Protein AF-A0AAU4ICM7-F1 (afdb_monomer)

Nearest PDB structures (foldseek):
  7z6s-assembly1_E  TM=3.117E-01  e=1.768E+00  Homo sapiens
  1s5j-assembly1_A  TM=5.836E-01  e=8.120E+00  Saccharolobus solfataricus
  1kny-assembly1_B  TM=2.369E-01  e=2.758E+00  Staphylococcus aureus
  6p06-assembly1_A  TM=2.229E-01  e=1.884E+00  Bacillus sp. (in: firmicutes)
  6un8-assembly1_A  TM=2.142E-01  e=2.139E+00  Staphylococcus aureus

Structure (mmCIF, N/CA/C/O backbone):
data_AF-A0AAU4ICM7-F1
#
_entry.id   AF-A0AAU4ICM7-F1
#
loop_
_atom_site.group_PDB
_atom_site.id
_atom_site.type_symbol
_atom_site.label_atom_id
_atom_site.label_alt_id
_atom_site.label_comp_id
_atom_site.label_asym_id
_atom_site.label_entity_id
_atom_site.label_seq_id
_atom_site.pdbx_PDB_ins_code
_atom_site.Cartn_x
_atom_site.Cartn_y
_atom_site.Cartn_z
_atom_site.occupancy
_atom_site.B_iso_or_equiv
_atom_site.auth_seq_id
_atom_site.auth_comp_id
_atom_site.auth_asym_id
_atom_site.auth_atom_id
_atom_site.pdbx_PDB_model_num
ATOM 1 N N . MET A 1 1 ? 27.780 -4.068 -28.552 1.00 41.06 1 MET A N 1
ATOM 2 C CA . MET A 1 1 ? 26.541 -3.633 -27.868 1.00 41.06 1 MET A CA 1
ATOM 3 C C . MET A 1 1 ? 26.608 -4.158 -26.444 1.00 41.06 1 MET A C 1
ATOM 5 O O . MET A 1 1 ? 26.763 -5.361 -26.289 1.00 41.06 1 MET A O 1
ATOM 9 N N . LYS A 1 2 ? 26.621 -3.289 -25.423 1.00 40.94 2 LYS A N 1
ATOM 10 C CA . LYS A 1 2 ? 26.594 -3.737 -24.020 1.00 40.94 2 LYS A CA 1
ATOM 11 C C . LYS A 1 2 ? 25.193 -4.279 -23.721 1.00 40.94 2 LYS A C 1
ATOM 13 O O . LYS A 1 2 ? 24.213 -3.622 -24.058 1.00 40.94 2 LYS A O 1
ATOM 18 N N . GLN A 1 3 ? 25.119 -5.487 -23.170 1.00 42.03 3 GLN A N 1
ATOM 19 C CA . GLN A 1 3 ? 23.876 -6.099 -22.700 1.00 42.03 3 GLN A CA 1
ATOM 20 C C . GLN A 1 3 ? 23.264 -5.188 -21.629 1.00 42.03 3 GLN A C 1
ATOM 22 O O . GLN A 1 3 ? 23.947 -4.851 -20.662 1.00 42.03 3 GLN A O 1
ATOM 27 N N . ALA A 1 4 ? 22.020 -4.751 -21.828 1.00 52.72 4 ALA A N 1
ATOM 28 C CA . ALA A 1 4 ? 21.268 -4.062 -20.788 1.00 52.72 4 ALA A CA 1
ATOM 29 C C . ALA A 1 4 ? 21.051 -5.040 -19.626 1.00 52.72 4 ALA A C 1
ATOM 31 O O . ALA A 1 4 ? 20.713 -6.206 -19.850 1.00 52.72 4 ALA A O 1
ATOM 32 N N . ALA A 1 5 ? 21.306 -4.593 -18.399 1.00 56.50 5 ALA A N 1
ATOM 33 C CA . ALA A 1 5 ? 21.059 -5.411 -17.223 1.00 56.50 5 ALA A CA 1
ATOM 34 C C . ALA A 1 5 ? 19.549 -5.422 -16.955 1.00 56.50 5 ALA A C 1
ATOM 36 O O . ALA A 1 5 ? 18.954 -4.374 -16.679 1.00 56.50 5 ALA A O 1
ATOM 37 N N . VAL A 1 6 ? 18.932 -6.602 -17.059 1.00 57.06 6 VAL A N 1
ATOM 38 C CA . VAL A 1 6 ? 17.554 -6.806 -16.600 1.00 57.06 6 VAL A CA 1
ATOM 39 C C . VAL A 1 6 ? 17.542 -6.551 -15.105 1.00 57.06 6 VAL A C 1
ATOM 41 O O . VAL A 1 6 ? 18.282 -7.191 -14.360 1.00 57.06 6 VAL A O 1
ATOM 44 N N . THR A 1 7 ? 16.749 -5.573 -14.696 1.00 57.66 7 THR A N 1
ATOM 45 C CA . THR A 1 7 ? 16.753 -5.063 -13.324 1.00 57.66 7 THR A CA 1
ATOM 46 C C . THR A 1 7 ? 15.521 -5.511 -12.556 1.00 57.66 7 THR A C 1
ATOM 48 O O . THR A 1 7 ? 15.630 -5.742 -11.361 1.00 57.66 7 THR A O 1
ATOM 51 N N . ALA A 1 8 ? 14.390 -5.707 -13.241 1.00 61.00 8 ALA A N 1
ATOM 52 C CA . ALA A 1 8 ? 13.182 -6.286 -12.662 1.00 61.00 8 ALA A CA 1
ATOM 53 C C . ALA A 1 8 ? 12.309 -6.950 -13.743 1.00 61.00 8 ALA A C 1
ATOM 55 O O . ALA A 1 8 ? 12.218 -6.451 -14.868 1.00 61.00 8 ALA A O 1
ATOM 56 N N . GLU A 1 9 ? 11.637 -8.051 -13.396 1.00 63.28 9 GLU A N 1
ATOM 57 C CA . GLU A 1 9 ? 10.470 -8.560 -14.130 1.00 63.28 9 GLU A CA 1
ATOM 58 C C . GLU A 1 9 ? 9.239 -8.445 -13.221 1.00 63.28 9 GLU A C 1
ATOM 60 O O . GLU A 1 9 ? 9.300 -8.839 -12.058 1.00 63.28 9 GLU A O 1
ATOM 65 N N . CYS A 1 10 ? 8.123 -7.929 -13.734 1.00 63.00 10 CYS A N 1
ATOM 66 C CA . CYS A 1 10 ? 6.850 -7.905 -13.012 1.00 63.00 10 CYS A CA 1
ATOM 67 C C . CYS A 1 10 ? 5.710 -8.433 -13.886 1.00 63.00 10 CYS A C 1
ATOM 69 O O . CYS A 1 10 ? 5.768 -8.390 -15.117 1.00 63.00 10 CYS A O 1
ATOM 71 N N . GLU A 1 11 ? 4.672 -8.968 -13.251 1.00 60.50 11 GLU A N 1
ATOM 72 C CA . GLU A 1 11 ? 3.445 -9.376 -13.932 1.00 60.50 11 GLU A CA 1
ATOM 73 C C . GLU A 1 11 ? 2.448 -8.216 -13.897 1.00 60.50 11 GLU A C 1
ATOM 75 O O . GLU A 1 11 ? 2.147 -7.674 -12.837 1.00 60.50 11 GLU A O 1
ATOM 80 N N . LEU A 1 12 ? 1.973 -7.804 -15.072 1.00 64.69 12 LEU A N 1
ATOM 81 C CA . LEU A 1 12 ? 1.024 -6.712 -15.241 1.00 64.69 12 LEU A CA 1
ATOM 82 C C . LEU A 1 12 ? -0.348 -7.242 -15.631 1.00 64.69 12 LEU A C 1
ATOM 84 O O . LEU A 1 12 ? -0.475 -8.198 -16.398 1.00 64.69 12 LEU A O 1
ATOM 88 N N . SER A 1 13 ? -1.377 -6.525 -15.199 1.00 55.81 13 SER A N 1
ATOM 89 C CA . SER A 1 13 ? -2.741 -6.691 -15.697 1.00 55.81 13 SER A CA 1
ATOM 90 C C . SER A 1 13 ? -3.077 -5.554 -16.661 1.00 55.81 13 SER A C 1
ATOM 92 O O . SER A 1 13 ? -2.885 -4.385 -16.330 1.00 55.81 13 SER A O 1
ATOM 94 N N . ARG A 1 14 ? -3.579 -5.867 -17.864 1.00 56.66 14 ARG A N 1
ATOM 95 C CA . ARG A 1 14 ? -4.159 -4.860 -18.774 1.00 56.66 14 ARG A CA 1
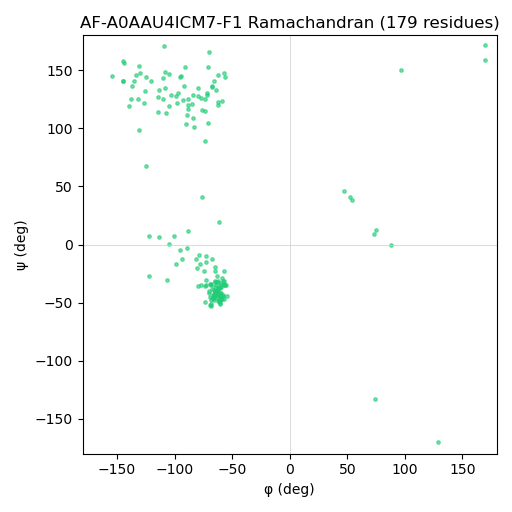ATOM 96 C C . ARG A 1 14 ? -5.577 -4.530 -18.323 1.00 56.66 14 ARG A C 1
ATOM 98 O O . ARG A 1 14 ? -6.409 -5.427 -18.187 1.00 56.66 14 ARG A O 1
ATOM 105 N N . SER A 1 15 ? -5.880 -3.249 -18.146 1.00 46.22 15 SER A N 1
ATOM 106 C CA . SER A 1 15 ? -7.267 -2.823 -17.952 1.00 46.22 15 SER A CA 1
ATOM 107 C C . SER A 1 15 ? -8.078 -3.050 -19.239 1.00 46.22 15 SER A C 1
ATOM 109 O O . SER A 1 15 ? -7.603 -2.802 -20.347 1.00 46.22 15 SER A O 1
ATOM 111 N N . GLY A 1 16 ? -9.298 -3.582 -19.098 1.00 46.06 16 GLY A N 1
ATOM 112 C CA . GLY A 1 16 ? -10.216 -3.850 -20.216 1.00 46.06 16 GLY A CA 1
ATOM 113 C C . GLY A 1 16 ? -10.082 -5.218 -20.901 1.00 46.06 16 GLY A C 1
ATOM 114 O O . GLY A 1 16 ? -10.865 -5.511 -21.801 1.00 46.06 16 GLY A O 1
ATOM 115 N N . THR A 1 17 ? -9.156 -6.079 -20.472 1.00 42.97 17 THR A N 1
ATOM 116 C CA . THR A 1 17 ? -9.084 -7.491 -20.898 1.00 42.97 17 THR A CA 1
ATOM 117 C C . THR A 1 17 ? -9.581 -8.431 -19.796 1.00 42.97 17 THR A C 1
ATOM 119 O O . THR A 1 17 ? -9.385 -8.126 -18.618 1.00 42.97 17 THR A O 1
ATOM 122 N N . PRO A 1 18 ? -10.226 -9.567 -20.135 1.00 42.88 18 PRO A N 1
ATOM 123 C CA . PRO A 1 18 ? -10.599 -10.574 -19.143 1.00 42.88 18 PRO A CA 1
ATOM 124 C C . PRO A 1 18 ? -9.358 -11.031 -18.364 1.00 42.88 18 PRO A C 1
ATOM 126 O O . PRO A 1 18 ? -8.271 -11.111 -18.929 1.00 42.88 18 PRO A O 1
ATOM 129 N N . ALA A 1 19 ? -9.540 -11.313 -17.074 1.00 51.84 19 ALA A N 1
ATOM 130 C CA . ALA A 1 19 ? -8.514 -11.437 -16.030 1.00 51.84 19 ALA A CA 1
ATOM 131 C C . ALA A 1 19 ? -7.438 -12.543 -16.196 1.00 51.84 19 ALA A C 1
ATOM 133 O O . ALA A 1 19 ? -6.815 -12.919 -15.211 1.00 51.84 19 ALA A O 1
ATOM 134 N N . ASN A 1 20 ? -7.195 -13.085 -17.392 1.00 46.94 20 ASN A N 1
ATOM 135 C CA . ASN A 1 20 ? -6.545 -14.390 -17.544 1.00 46.94 20 ASN A CA 1
ATOM 136 C C . ASN A 1 20 ? -5.251 -14.439 -18.368 1.00 46.94 20 ASN A C 1
ATOM 138 O O . ASN A 1 20 ? -4.735 -15.536 -18.559 1.00 46.94 20 ASN A O 1
ATOM 142 N N . GLU A 1 21 ? -4.667 -13.318 -18.797 1.00 52.88 21 GLU A N 1
ATOM 143 C CA . GLU A 1 21 ? -3.292 -13.342 -19.323 1.00 52.88 21 GLU A CA 1
ATOM 144 C C . GLU A 1 21 ? -2.432 -12.245 -18.678 1.00 52.88 21 GLU A C 1
ATOM 146 O O . GLU A 1 21 ? -2.506 -11.084 -19.093 1.00 52.88 21 GLU A O 1
ATOM 151 N N . PRO A 1 22 ? -1.626 -12.579 -17.647 1.00 57.00 22 PRO A N 1
ATOM 152 C CA . PRO A 1 22 ? -0.668 -11.639 -17.083 1.00 57.00 22 PRO A CA 1
ATOM 153 C C . PRO A 1 22 ? 0.357 -11.260 -18.155 1.00 57.00 22 PRO A C 1
ATOM 155 O O . PRO A 1 22 ? 1.053 -12.110 -18.717 1.00 57.00 22 PRO A O 1
ATOM 158 N N . VAL A 1 23 ? 0.468 -9.966 -18.444 1.00 64.94 23 VAL A N 1
ATOM 159 C CA . VAL A 1 23 ? 1.469 -9.447 -19.375 1.00 64.94 23 VAL A CA 1
ATOM 160 C C . VAL A 1 23 ? 2.731 -9.167 -18.583 1.00 64.94 23 VAL A C 1
ATOM 162 O O . VAL A 1 23 ? 2.749 -8.310 -17.708 1.00 64.94 23 VAL A O 1
ATOM 165 N N . ARG A 1 24 ? 3.822 -9.868 -18.879 1.00 70.50 24 ARG A N 1
ATOM 166 C CA . ARG A 1 24 ? 5.087 -9.617 -18.179 1.00 70.50 24 ARG A CA 1
ATOM 167 C C . ARG A 1 24 ? 5.715 -8.317 -18.651 1.00 70.50 24 ARG A C 1
ATOM 169 O O . ARG A 1 24 ? 5.986 -8.173 -19.845 1.00 70.50 24 ARG A O 1
ATOM 176 N N . ALA A 1 25 ? 6.010 -7.412 -17.725 1.00 72.44 25 ALA A N 1
ATOM 177 C CA . ALA A 1 25 ? 6.919 -6.310 -17.977 1.00 72.44 25 ALA A CA 1
ATOM 178 C C . ALA A 1 25 ? 8.343 -6.636 -17.541 1.00 72.44 25 ALA A C 1
ATOM 180 O O . ALA A 1 25 ? 8.577 -7.345 -16.566 1.00 72.44 25 ALA A O 1
ATOM 181 N N . VAL A 1 26 ? 9.299 -6.114 -18.301 1.00 76.38 26 VAL A N 1
ATOM 182 C CA . VAL A 1 26 ? 10.731 -6.231 -18.036 1.00 76.38 26 VAL A CA 1
ATOM 183 C C . VAL A 1 26 ? 11.316 -4.831 -18.028 1.00 76.38 26 VAL A C 1
ATOM 185 O O . VAL A 1 26 ? 11.222 -4.122 -19.031 1.00 76.38 26 VAL A O 1
ATOM 188 N N . PHE A 1 27 ? 11.934 -4.451 -16.918 1.00 75.56 27 PHE A N 1
ATOM 189 C CA . PHE A 1 27 ? 12.627 -3.179 -16.771 1.00 75.56 27 PHE A CA 1
ATOM 190 C C . PHE A 1 27 ? 14.120 -3.393 -16.976 1.00 75.56 27 PHE A C 1
ATOM 192 O O . PHE A 1 27 ? 14.739 -4.274 -16.374 1.00 75.56 27 PHE A O 1
ATOM 199 N N . GLU A 1 28 ? 14.685 -2.597 -17.873 1.00 79.00 28 GLU A N 1
ATOM 200 C CA . GLU A 1 28 ? 16.075 -2.674 -18.285 1.00 79.00 28 GLU A CA 1
ATOM 201 C C . GLU A 1 28 ? 16.734 -1.313 -18.117 1.00 79.00 28 GLU A C 1
ATOM 203 O O . GLU A 1 28 ? 16.225 -0.292 -18.585 1.00 79.00 28 GLU A O 1
ATOM 208 N N . GLN A 1 29 ? 17.906 -1.309 -17.493 1.00 79.19 29 GLN A N 1
ATOM 209 C CA . GLN A 1 29 ? 18.724 -0.110 -17.400 1.00 79.19 29 GLN A CA 1
ATOM 210 C C . GLN A 1 29 ? 19.565 0.058 -18.662 1.00 79.19 29 GLN A C 1
ATOM 212 O O . GLN A 1 29 ? 20.307 -0.841 -19.072 1.00 79.19 29 GLN A O 1
ATOM 217 N N . GLY A 1 30 ? 19.493 1.242 -19.258 1.00 78.06 30 GLY A N 1
ATOM 218 C CA . GLY A 1 30 ? 20.341 1.640 -20.372 1.00 78.06 30 GLY A CA 1
ATOM 219 C C . GLY A 1 30 ? 19.865 2.937 -21.006 1.00 78.06 30 GLY A C 1
ATOM 220 O O . GLY A 1 30 ? 18.714 3.325 -20.865 1.00 78.06 30 GLY A O 1
ATOM 221 N N . THR A 1 31 ? 20.753 3.624 -21.717 1.00 81.06 31 THR A N 1
ATOM 222 C CA . THR A 1 31 ? 20.435 4.924 -22.316 1.00 81.06 31 THR A CA 1
ATOM 223 C C . THR A 1 31 ? 19.518 4.740 -23.532 1.00 81.06 31 THR A C 1
ATOM 225 O O . THR A 1 31 ? 19.955 4.152 -24.530 1.00 81.06 31 THR A O 1
ATOM 228 N N . PRO A 1 32 ? 18.261 5.225 -23.497 1.00 80.00 32 PRO A N 1
ATOM 229 C CA . PRO A 1 32 ? 17.380 5.175 -24.652 1.00 80.00 32 PRO A CA 1
ATOM 230 C C . PRO A 1 32 ? 17.960 5.990 -25.807 1.00 80.00 32 PRO A C 1
ATOM 232 O O . PRO A 1 32 ? 18.579 7.035 -25.614 1.00 80.00 32 PRO A O 1
ATOM 235 N N . SER A 1 33 ? 17.729 5.545 -27.040 1.00 73.75 33 SER A N 1
ATOM 236 C CA . SER A 1 33 ? 18.065 6.348 -28.213 1.00 73.75 33 SER A CA 1
ATOM 237 C C . SER A 1 33 ? 17.104 7.541 -28.312 1.00 73.75 33 SER A C 1
ATOM 239 O O . SER A 1 33 ? 15.948 7.358 -28.697 1.00 73.75 33 SER A O 1
ATOM 241 N N . GLY A 1 34 ?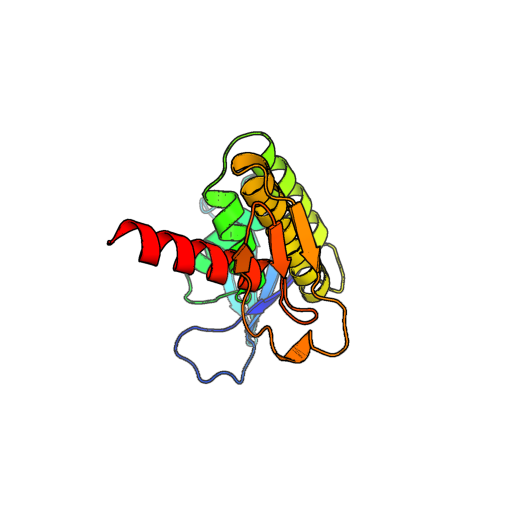 17.564 8.747 -27.970 1.00 70.56 34 GLY A N 1
ATOM 242 C CA . GLY A 1 34 ? 16.795 9.991 -28.094 1.00 70.56 34 GLY A CA 1
ATOM 243 C C . GLY A 1 34 ? 16.765 10.830 -26.812 1.00 70.56 34 GLY A C 1
ATOM 244 O O . GLY A 1 34 ? 17.500 10.574 -25.866 1.00 70.56 34 GLY A O 1
ATOM 245 N N . ALA A 1 35 ? 15.914 11.861 -26.789 1.00 73.62 35 ALA A N 1
ATOM 246 C CA . ALA A 1 35 ? 15.802 12.779 -25.649 1.00 73.62 35 ALA A CA 1
ATOM 247 C C . ALA A 1 35 ? 14.944 12.228 -24.491 1.00 73.62 35 ALA A C 1
ATOM 249 O O . ALA A 1 35 ? 15.068 12.698 -23.354 1.00 73.62 35 ALA A O 1
ATOM 250 N N . ALA A 1 36 ? 14.081 11.246 -24.773 1.00 77.75 36 ALA A N 1
ATOM 251 C CA . ALA A 1 36 ? 13.173 10.663 -23.792 1.00 77.75 36 ALA A CA 1
ATOM 252 C C . ALA A 1 36 ? 13.947 9.877 -22.716 1.00 77.75 36 ALA A C 1
ATOM 254 O O . ALA A 1 36 ? 14.860 9.124 -23.057 1.00 77.75 36 ALA A O 1
ATOM 255 N N . PRO A 1 37 ? 13.595 10.033 -21.430 1.00 79.06 37 PRO A N 1
ATOM 256 C CA . PRO A 1 37 ? 14.323 9.394 -20.337 1.00 79.06 37 PRO A CA 1
ATOM 257 C C . PRO A 1 37 ? 13.993 7.894 -20.164 1.00 79.06 37 PRO A C 1
ATOM 259 O O . PRO A 1 37 ? 14.777 7.162 -19.562 1.00 79.06 37 PRO A O 1
ATOM 262 N N . ALA A 1 38 ? 12.888 7.419 -20.752 1.00 83.06 38 ALA A N 1
ATOM 263 C CA . ALA A 1 38 ? 12.527 6.006 -20.874 1.00 83.06 38 ALA A CA 1
ATOM 264 C C . ALA A 1 38 ? 11.815 5.728 -22.210 1.00 83.06 38 ALA A C 1
ATOM 266 O O . ALA A 1 38 ? 11.259 6.640 -22.830 1.00 83.06 38 ALA A O 1
ATOM 267 N N . VAL A 1 39 ? 11.828 4.470 -22.661 1.00 82.44 39 VAL A N 1
ATOM 268 C CA . VAL A 1 39 ? 11.074 3.986 -23.831 1.00 82.44 39 VAL A CA 1
ATOM 269 C C . VAL A 1 39 ? 10.418 2.634 -23.543 1.00 82.44 39 VAL A C 1
ATOM 271 O O . VAL A 1 39 ? 11.057 1.727 -23.013 1.00 82.44 39 VAL A O 1
ATOM 274 N N . CYS A 1 40 ? 9.155 2.483 -23.947 1.00 81.25 40 CYS A N 1
ATOM 275 C CA . CYS A 1 40 ? 8.372 1.253 -23.786 1.00 81.25 40 CYS A CA 1
ATOM 276 C C . CYS A 1 40 ? 8.176 0.562 -25.142 1.00 81.25 40 CYS A C 1
ATOM 278 O O . CYS A 1 40 ? 7.849 1.227 -26.129 1.00 81.25 40 CYS A O 1
ATOM 280 N N . ARG A 1 41 ? 8.362 -0.762 -25.212 1.00 77.81 41 ARG A N 1
ATOM 281 C CA . ARG A 1 41 ? 8.116 -1.566 -26.424 1.00 77.81 41 ARG A CA 1
ATOM 282 C C . ARG A 1 41 ? 7.578 -2.947 -26.077 1.00 77.81 41 ARG A C 1
ATOM 284 O O . ARG A 1 41 ? 8.076 -3.587 -25.160 1.00 77.81 41 ARG A O 1
ATOM 291 N N . GLU A 1 42 ? 6.628 -3.444 -26.857 1.00 73.94 42 GLU A N 1
ATOM 292 C CA . GLU A 1 42 ? 6.155 -4.824 -26.737 1.00 73.94 42 GLU A CA 1
ATOM 293 C C . GLU A 1 42 ? 7.011 -5.758 -27.605 1.00 73.94 42 GLU A C 1
ATOM 295 O O . GLU A 1 42 ? 7.200 -5.523 -28.798 1.00 73.94 42 GLU A O 1
ATOM 300 N N . VAL A 1 43 ? 7.577 -6.804 -27.001 1.00 74.88 43 VAL A N 1
ATOM 301 C CA . VAL A 1 43 ? 8.462 -7.770 -27.661 1.00 74.88 43 VAL A CA 1
ATOM 302 C C . VAL A 1 43 ? 8.132 -9.170 -27.155 1.00 74.88 43 VAL A C 1
ATOM 304 O O . VAL A 1 43 ? 8.292 -9.451 -25.969 1.00 74.88 43 VAL A O 1
ATOM 307 N N . LYS A 1 44 ? 7.719 -10.071 -28.058 1.00 72.50 44 LYS A N 1
ATOM 308 C CA . LYS A 1 44 ? 7.376 -11.475 -27.739 1.00 72.50 44 LYS A CA 1
ATOM 309 C C . LYS A 1 44 ? 6.348 -11.608 -26.595 1.00 72.50 44 LYS A C 1
ATOM 311 O O . LYS A 1 44 ? 6.523 -12.441 -25.713 1.00 72.50 44 LYS A O 1
ATOM 316 N N . GLY A 1 45 ? 5.322 -10.753 -26.578 1.00 67.25 45 GLY A N 1
ATOM 317 C CA . GLY A 1 45 ? 4.286 -10.757 -25.533 1.00 67.25 45 GLY A CA 1
ATOM 318 C C . GLY A 1 45 ? 4.737 -10.219 -24.168 1.00 67.25 45 GLY A C 1
ATOM 319 O O . GLY A 1 45 ? 3.999 -10.338 -23.196 1.00 67.25 45 GLY A O 1
ATOM 320 N N . LYS A 1 46 ? 5.937 -9.626 -24.075 1.00 71.25 46 LYS A N 1
ATOM 321 C CA . LYS A 1 46 ? 6.404 -8.889 -22.894 1.00 71.25 46 LYS A CA 1
ATOM 322 C C . LYS A 1 46 ? 6.477 -7.394 -23.185 1.00 71.25 46 LYS A C 1
ATOM 324 O O . LYS A 1 46 ? 6.907 -6.998 -24.269 1.00 71.25 46 LYS A O 1
ATOM 329 N N . VAL A 1 47 ? 6.153 -6.561 -22.204 1.00 78.19 47 VAL A N 1
ATOM 330 C CA . VAL A 1 47 ? 6.374 -5.111 -22.272 1.00 78.19 47 VAL A CA 1
ATOM 331 C C . VAL A 1 47 ? 7.760 -4.799 -21.726 1.00 78.19 47 VAL A C 1
ATOM 333 O O . VAL A 1 47 ? 8.024 -4.959 -20.545 1.00 78.19 47 VAL A O 1
ATOM 336 N N . ARG A 1 48 ? 8.684 -4.364 -22.574 1.00 79.69 48 ARG A N 1
ATOM 337 C CA . ARG A 1 48 ? 10.027 -3.967 -22.142 1.00 79.69 48 ARG A CA 1
ATOM 338 C C . ARG A 1 48 ? 10.088 -2.461 -21.958 1.00 79.69 48 ARG A C 1
ATOM 340 O O . ARG A 1 48 ? 9.705 -1.717 -22.863 1.00 79.69 48 ARG A O 1
ATOM 347 N N . VAL A 1 49 ? 10.608 -2.027 -20.819 1.00 83.88 49 VAL A N 1
ATOM 348 C CA . VAL A 1 49 ? 10.878 -0.626 -20.507 1.00 83.88 49 VAL A CA 1
ATOM 349 C C . VAL A 1 49 ? 12.381 -0.455 -20.368 1.00 83.88 49 VAL A C 1
ATOM 351 O O . VAL A 1 49 ? 12.986 -1.003 -19.454 1.00 83.88 49 VAL A O 1
ATOM 354 N N . LEU A 1 50 ? 12.980 0.300 -21.286 1.00 82.12 50 LEU A N 1
ATOM 355 C CA . LEU A 1 50 ? 14.378 0.709 -21.199 1.00 82.12 50 LEU A CA 1
ATOM 356 C C . LEU A 1 50 ? 14.424 2.122 -20.620 1.00 82.12 50 LEU A C 1
ATOM 358 O O . LEU A 1 50 ? 13.840 3.030 -21.217 1.00 82.12 50 LEU A O 1
ATOM 362 N N . TYR A 1 51 ? 15.107 2.312 -19.495 1.00 83.81 51 TYR A N 1
ATOM 363 C CA . TYR A 1 51 ? 15.211 3.612 -18.833 1.00 83.81 51 TYR A CA 1
ATOM 364 C C . TYR A 1 51 ? 16.656 3.976 -18.495 1.00 83.81 51 TYR A C 1
ATOM 366 O O . TYR A 1 51 ? 17.487 3.109 -18.215 1.00 83.81 51 TYR A O 1
ATOM 374 N N . ASP A 1 52 ? 16.948 5.277 -18.529 1.00 82.94 52 ASP A N 1
ATOM 375 C CA . ASP A 1 52 ? 18.249 5.818 -18.150 1.00 82.94 52 ASP A CA 1
ATOM 376 C C . ASP A 1 52 ? 18.316 6.021 -16.623 1.00 82.94 52 ASP A C 1
ATOM 378 O O . ASP A 1 52 ? 17.687 6.956 -16.117 1.00 82.94 52 ASP A O 1
ATOM 382 N N . PRO A 1 53 ? 19.096 5.209 -15.879 1.00 72.75 53 PRO A N 1
ATOM 383 C CA . PRO A 1 53 ? 19.165 5.298 -14.421 1.00 72.75 53 PRO A CA 1
ATOM 384 C C . PRO A 1 53 ? 19.823 6.593 -13.916 1.00 72.75 53 PRO A C 1
ATOM 386 O O . PRO A 1 53 ? 19.746 6.895 -12.730 1.00 72.75 53 PRO A O 1
ATOM 389 N N . SER A 1 54 ? 20.476 7.374 -14.789 1.00 77.88 54 SER A N 1
ATOM 390 C CA . SER A 1 54 ? 21.008 8.697 -14.432 1.00 77.88 54 SER A CA 1
ATOM 391 C C . SER A 1 54 ? 19.949 9.804 -14.458 1.00 77.88 54 SER A C 1
ATOM 393 O O . SER A 1 54 ? 20.197 10.907 -13.971 1.00 77.88 54 SER A O 1
ATOM 395 N N . ARG A 1 55 ? 18.775 9.519 -15.037 1.00 78.88 55 ARG A N 1
ATOM 396 C CA . ARG A 1 55 ? 17.688 10.485 -15.255 1.00 78.88 55 ARG A CA 1
ATOM 397 C C . ARG A 1 55 ? 16.371 10.068 -14.612 1.00 78.88 55 ARG A C 1
ATOM 3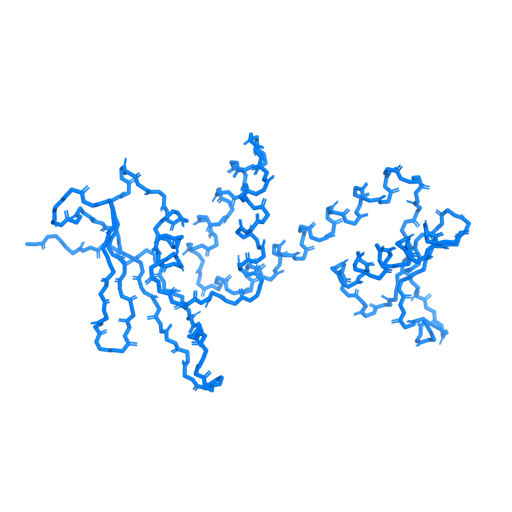99 O O . ARG A 1 55 ? 15.572 10.949 -14.320 1.00 78.88 55 ARG A O 1
ATOM 406 N N . LEU A 1 56 ? 16.142 8.767 -14.437 1.00 77.94 56 LEU A N 1
ATOM 407 C CA . LEU A 1 56 ? 14.961 8.206 -13.786 1.00 77.94 56 LEU A CA 1
ATOM 408 C C . LEU A 1 56 ? 15.361 7.101 -12.818 1.00 77.94 56 LEU A C 1
ATOM 410 O O . LEU A 1 56 ? 16.200 6.253 -13.125 1.00 77.94 56 LEU A O 1
ATOM 414 N N . SER A 1 57 ? 14.680 7.067 -11.685 1.00 72.56 57 SER A N 1
ATOM 415 C CA . SER A 1 57 ? 14.603 5.898 -10.816 1.00 72.56 57 SER A CA 1
ATOM 41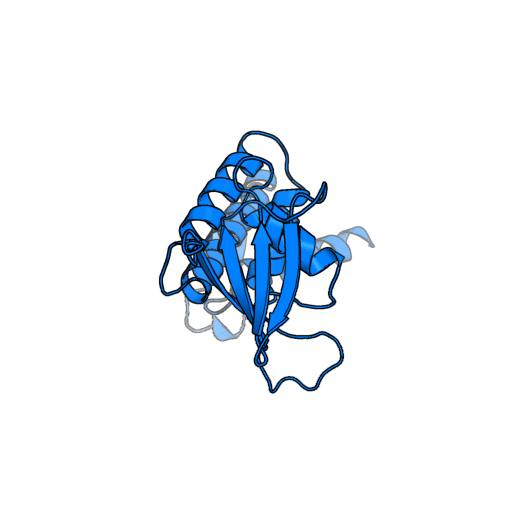6 C C . SER A 1 57 ? 13.778 4.774 -11.460 1.00 72.56 57 SER A C 1
ATOM 418 O O . SER A 1 57 ? 13.043 4.980 -12.431 1.00 72.56 57 SER A O 1
ATOM 420 N N . ALA A 1 58 ? 13.876 3.562 -10.905 1.00 68.19 58 ALA A N 1
ATOM 421 C CA . ALA A 1 58 ? 13.071 2.424 -11.356 1.00 68.19 58 ALA A CA 1
ATOM 422 C C . ALA A 1 58 ? 11.562 2.697 -11.216 1.00 68.19 58 ALA A C 1
ATOM 424 O O . ALA A 1 58 ? 10.776 2.329 -12.087 1.00 68.19 58 ALA A O 1
ATOM 425 N N . ILE A 1 59 ? 11.165 3.409 -10.159 1.00 67.44 59 ILE A N 1
ATOM 426 C CA . ILE A 1 59 ? 9.773 3.798 -9.902 1.00 67.44 59 ILE A CA 1
ATOM 427 C C . ILE A 1 59 ? 9.277 4.761 -10.971 1.00 67.44 59 ILE A C 1
ATOM 429 O O . ILE A 1 59 ? 8.223 4.524 -11.548 1.00 67.44 59 ILE A O 1
ATOM 433 N N . GLU A 1 60 ? 10.052 5.795 -11.294 1.00 71.50 60 GLU A N 1
ATOM 434 C CA . GLU A 1 60 ? 9.663 6.757 -12.329 1.00 71.50 60 GLU A CA 1
ATOM 435 C C . GLU A 1 60 ? 9.600 6.090 -13.716 1.00 71.50 60 GLU A C 1
ATOM 437 O O . GLU A 1 60 ? 8.764 6.442 -14.544 1.00 71.50 60 GLU A O 1
ATOM 442 N N . ALA A 1 61 ? 10.426 5.069 -13.977 1.00 75.75 61 ALA A N 1
ATOM 443 C CA . ALA A 1 61 ? 10.333 4.264 -15.197 1.00 75.75 61 ALA A CA 1
ATOM 444 C C . ALA A 1 61 ? 9.061 3.396 -15.249 1.00 75.75 61 ALA A C 1
ATOM 446 O O . ALA A 1 61 ? 8.476 3.202 -16.319 1.00 75.75 61 ALA A O 1
ATOM 447 N N . ARG A 1 62 ? 8.606 2.883 -14.103 1.00 71.25 62 ARG A N 1
ATOM 448 C CA . ARG A 1 62 ? 7.329 2.165 -13.978 1.00 71.25 62 ARG A CA 1
ATOM 449 C C . ARG A 1 62 ? 6.122 3.099 -14.039 1.00 71.25 62 ARG A C 1
ATOM 451 O O . ARG A 1 62 ? 5.091 2.730 -14.596 1.00 71.25 62 ARG A O 1
ATOM 458 N N . GLU A 1 63 ? 6.227 4.303 -13.488 1.00 70.38 63 GLU A N 1
ATOM 459 C CA . GLU A 1 63 ? 5.224 5.365 -13.627 1.00 70.38 63 GLU A CA 1
ATOM 460 C C . GLU A 1 63 ? 5.081 5.771 -15.084 1.00 70.38 63 GLU A C 1
ATOM 462 O O . GLU A 1 63 ? 3.975 5.779 -15.614 1.00 70.38 63 GLU A O 1
ATOM 467 N N . TYR A 1 64 ? 6.207 5.965 -15.768 1.00 75.25 64 TYR A N 1
ATOM 468 C CA . TYR A 1 64 ? 6.236 6.225 -17.199 1.00 75.25 64 TYR A CA 1
ATOM 469 C C . TYR A 1 64 ? 5.505 5.138 -18.005 1.00 75.25 64 TYR A C 1
ATOM 471 O O . TYR A 1 64 ? 4.860 5.441 -19.011 1.00 75.25 64 TYR A O 1
ATOM 479 N N . LEU A 1 65 ? 5.567 3.875 -17.563 1.00 74.62 65 LEU A N 1
ATOM 480 C CA . LEU A 1 65 ? 4.765 2.803 -18.145 1.00 74.62 65 LEU A CA 1
ATOM 481 C C . LEU A 1 65 ? 3.270 2.979 -17.829 1.00 74.62 65 LEU A C 1
ATOM 483 O O . LEU A 1 65 ? 2.462 2.990 -18.757 1.00 74.62 65 LEU A O 1
ATOM 487 N N . GLY A 1 66 ? 2.896 3.159 -16.561 1.00 65.19 66 GLY A N 1
ATOM 488 C CA . GLY A 1 66 ? 1.497 3.328 -16.141 1.00 65.19 66 GLY A CA 1
ATOM 489 C C . GLY A 1 66 ? 0.792 4.550 -16.753 1.00 65.19 66 GLY A C 1
ATOM 490 O O . GLY A 1 66 ? -0.390 4.485 -17.073 1.00 65.19 66 GLY A O 1
ATOM 491 N N . GLU A 1 67 ? 1.510 5.649 -16.993 1.00 68.31 67 GLU A N 1
ATOM 492 C CA . GLU A 1 67 ? 0.970 6.855 -17.640 1.00 68.31 67 GLU A CA 1
ATOM 493 C C . GLU A 1 67 ? 0.727 6.671 -19.142 1.00 68.31 67 GLU A C 1
ATOM 495 O O . GLU A 1 67 ? -0.152 7.306 -19.728 1.00 68.31 67 GLU A O 1
ATOM 500 N N . ARG A 1 68 ? 1.526 5.822 -19.798 1.00 64.69 68 ARG A N 1
ATOM 501 C CA . ARG A 1 68 ? 1.481 5.636 -21.257 1.00 64.69 68 ARG A CA 1
ATOM 502 C C . ARG A 1 68 ? 0.699 4.420 -21.699 1.00 64.69 68 ARG A C 1
ATOM 504 O O . ARG A 1 68 ? 0.368 4.301 -22.879 1.00 64.69 68 ARG A O 1
ATOM 511 N N . THR A 1 69 ? 0.439 3.502 -20.785 1.00 56.31 69 THR A N 1
ATOM 512 C CA . THR A 1 69 ? -0.195 2.232 -21.089 1.00 56.31 69 THR A CA 1
ATOM 513 C C . THR A 1 69 ? -1.098 1.824 -19.938 1.00 56.31 69 THR A C 1
ATOM 515 O O . THR A 1 69 ? -0.753 2.005 -18.780 1.00 56.31 69 THR A O 1
ATOM 518 N N . ALA A 1 70 ? -2.263 1.263 -20.257 1.00 56.22 70 ALA A N 1
ATOM 519 C CA . ALA A 1 70 ? -3.309 0.947 -19.287 1.00 56.22 70 ALA A CA 1
ATOM 520 C C . ALA A 1 70 ? -3.001 -0.321 -18.453 1.00 56.22 70 ALA A C 1
ATOM 522 O O . ALA A 1 70 ? -3.879 -1.168 -18.261 1.00 56.22 70 ALA A O 1
ATOM 523 N N . PHE A 1 71 ? -1.743 -0.489 -18.036 1.00 57.38 71 PHE A N 1
ATOM 524 C CA . PHE A 1 71 ? -1.267 -1.595 -17.213 1.00 57.38 71 PHE A CA 1
ATOM 525 C C . PHE A 1 71 ? -1.245 -1.211 -15.735 1.00 57.38 71 PHE A C 1
ATOM 527 O O . PHE A 1 71 ? -0.901 -0.086 -15.384 1.00 57.38 71 PHE A O 1
ATOM 534 N N . THR A 1 72 ? -1.563 -2.178 -14.882 1.00 53.34 72 THR A N 1
ATOM 535 C CA . THR A 1 72 ? -1.476 -2.066 -13.422 1.00 53.34 72 THR A CA 1
ATOM 536 C C . THR A 1 72 ? -0.609 -3.206 -12.882 1.00 53.34 72 THR A C 1
ATOM 538 O O . THR A 1 72 ? -0.608 -4.306 -13.445 1.00 53.34 72 THR A O 1
ATOM 541 N N . GLU A 1 73 ? 0.169 -2.938 -11.829 1.00 53.38 73 GLU A N 1
ATOM 542 C CA . GLU A 1 73 ? 1.085 -3.903 -11.187 1.00 53.38 73 GLU A CA 1
ATOM 543 C C . GLU A 1 73 ? 0.384 -4.727 -10.085 1.00 53.38 73 GLU A C 1
ATOM 545 O O . GLU A 1 73 ? 1.034 -5.422 -9.306 1.00 53.38 73 GLU A O 1
ATOM 550 N N . GLY A 1 74 ? -0.951 -4.654 -10.018 1.00 54.81 74 GLY A N 1
ATOM 551 C CA . GLY A 1 74 ? -1.764 -5.200 -8.932 1.00 54.81 74 GLY A CA 1
ATOM 552 C C . GLY A 1 74 ? -2.121 -4.140 -7.886 1.00 54.81 74 GLY A C 1
ATOM 553 O O . GLY A 1 74 ? -1.383 -3.180 -7.658 1.00 54.81 74 GLY A O 1
ATOM 554 N N . ALA A 1 75 ? -3.276 -4.316 -7.236 1.00 57.12 75 ALA A N 1
ATOM 555 C CA . ALA A 1 75 ? -3.875 -3.308 -6.358 1.00 57.12 75 ALA A CA 1
ATOM 556 C C . ALA A 1 75 ? -2.957 -2.887 -5.195 1.00 57.12 75 ALA A C 1
ATOM 558 O O . ALA A 1 75 ? -3.007 -1.743 -4.744 1.00 57.12 75 ALA A O 1
ATOM 559 N N . GLU A 1 76 ? -2.113 -3.795 -4.710 1.00 56.84 76 GLU A N 1
ATOM 560 C CA . GLU A 1 76 ? -1.197 -3.569 -3.599 1.00 56.84 76 GLU A CA 1
ATOM 561 C C . GLU A 1 76 ? -0.006 -2.685 -3.994 1.00 56.84 76 GLU A C 1
ATOM 563 O O . GLU A 1 76 ? 0.261 -1.702 -3.304 1.00 56.84 76 GLU A O 1
ATOM 568 N N . LEU A 1 77 ? 0.675 -2.983 -5.107 1.00 60.97 77 LEU A N 1
ATOM 569 C CA . LEU A 1 77 ? 1.784 -2.166 -5.627 1.00 60.97 77 LEU A CA 1
ATOM 570 C C . LEU A 1 77 ? 1.294 -0.788 -6.084 1.00 60.9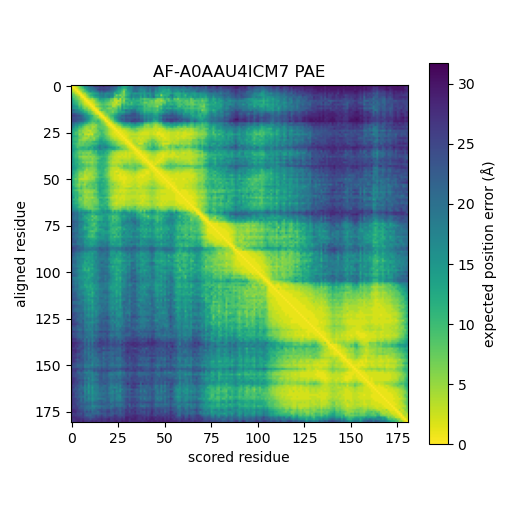7 77 LEU A C 1
ATOM 572 O O . LEU A 1 77 ? 1.933 0.227 -5.793 1.00 60.97 77 LEU A O 1
ATOM 576 N N . ASP A 1 78 ? 0.118 -0.743 -6.712 1.00 66.12 78 ASP A N 1
ATOM 577 C CA . ASP A 1 78 ? -0.521 0.504 -7.129 1.00 66.12 78 ASP A CA 1
ATOM 578 C C . ASP A 1 78 ? -0.876 1.385 -5.913 1.00 66.12 78 ASP A C 1
ATOM 580 O O . ASP A 1 78 ? -0.680 2.603 -5.945 1.00 66.12 78 ASP A O 1
ATOM 584 N N . ALA A 1 79 ? -1.350 0.786 -4.811 1.00 65.38 79 ALA A N 1
ATOM 585 C CA . ALA A 1 79 ? -1.635 1.508 -3.570 1.00 65.38 79 ALA A CA 1
ATOM 586 C C . ALA A 1 79 ? -0.360 2.076 -2.929 1.00 65.38 79 ALA A C 1
ATOM 588 O O . ALA A 1 79 ? -0.336 3.246 -2.558 1.00 65.38 79 ALA A O 1
ATOM 589 N N . VAL A 1 80 ? 0.713 1.281 -2.852 1.00 63.19 80 VAL A N 1
ATOM 590 C CA . VAL A 1 80 ? 2.013 1.713 -2.307 1.00 63.19 80 VAL A CA 1
ATOM 591 C C . VAL A 1 80 ? 2.580 2.896 -3.094 1.00 63.19 80 VAL A C 1
ATOM 593 O O . VAL A 1 80 ? 3.080 3.859 -2.507 1.00 63.19 80 VAL A O 1
ATOM 596 N N . ARG A 1 81 ? 2.460 2.858 -4.425 1.00 65.50 81 ARG A N 1
ATOM 597 C CA . ARG A 1 81 ? 2.895 3.949 -5.298 1.00 65.50 81 ARG A CA 1
ATOM 598 C C . ARG A 1 81 ? 2.075 5.216 -5.081 1.00 65.50 81 ARG A C 1
ATOM 600 O O . ARG A 1 81 ? 2.656 6.286 -4.923 1.00 65.50 81 ARG A O 1
ATOM 607 N N . ARG A 1 82 ? 0.746 5.100 -5.006 1.00 68.75 82 ARG A N 1
ATOM 608 C CA . ARG A 1 82 ? -0.135 6.247 -4.739 1.00 68.75 82 ARG A CA 1
ATOM 609 C C . ARG A 1 82 ? 0.213 6.919 -3.410 1.00 68.75 82 ARG A C 1
ATOM 611 O O . ARG A 1 82 ? 0.398 8.130 -3.374 1.00 68.75 82 ARG A O 1
ATOM 618 N N . THR A 1 83 ? 0.437 6.134 -2.354 1.00 65.38 83 THR A N 1
ATOM 619 C CA . THR A 1 83 ? 0.890 6.671 -1.064 1.00 65.38 83 THR A CA 1
ATOM 620 C C . THR A 1 83 ? 2.239 7.390 -1.186 1.00 65.38 83 THR A C 1
ATOM 622 O O . THR A 1 83 ? 2.439 8.429 -0.561 1.00 65.38 83 THR A O 1
ATOM 625 N N . CYS A 1 84 ? 3.169 6.890 -2.004 1.00 66.12 84 CYS A N 1
ATOM 626 C CA . CYS A 1 84 ? 4.447 7.561 -2.248 1.00 66.12 84 CYS A CA 1
ATOM 627 C C . CYS A 1 84 ? 4.294 8.915 -2.970 1.00 66.12 84 CYS A C 1
ATOM 629 O O . CYS A 1 84 ? 5.101 9.812 -2.735 1.00 66.12 84 CYS A O 1
ATOM 631 N N . GLN A 1 85 ? 3.294 9.066 -3.842 1.00 64.81 85 GLN A N 1
ATOM 632 C CA . GLN A 1 85 ? 3.025 10.308 -4.580 1.00 64.81 85 GLN A CA 1
ATOM 633 C C . GLN A 1 85 ? 2.338 11.370 -3.715 1.00 64.81 85 GLN A C 1
ATOM 635 O O . GLN A 1 85 ? 2.605 12.558 -3.868 1.00 64.81 85 GLN A O 1
ATOM 640 N N . GLU A 1 86 ? 1.472 10.944 -2.798 1.00 68.31 86 GLU A N 1
ATOM 641 C CA . GLU A 1 86 ? 0.703 11.829 -1.913 1.00 68.31 86 GLU A CA 1
ATOM 642 C C . GLU A 1 86 ? 1.518 12.364 -0.723 1.00 68.31 86 GLU A C 1
ATOM 644 O O . GLU A 1 86 ? 1.049 13.237 0.007 1.00 68.31 86 GLU A O 1
ATOM 649 N N . ASN A 1 87 ? 2.733 11.850 -0.507 1.00 62.81 87 ASN A N 1
ATOM 650 C CA . ASN A 1 87 ? 3.578 12.200 0.630 1.00 62.81 87 ASN A CA 1
ATOM 651 C C . ASN A 1 87 ? 4.924 12.785 0.182 1.00 62.81 87 ASN A C 1
ATOM 653 O O . ASN A 1 87 ? 5.565 12.277 -0.734 1.00 62.81 87 ASN A O 1
ATOM 657 N N . ASP A 1 88 ? 5.404 13.800 0.904 1.00 66.56 88 ASP A N 1
ATOM 658 C CA . ASP A 1 88 ? 6.662 14.496 0.616 1.00 66.56 88 ASP A CA 1
ATOM 659 C C . ASP A 1 88 ? 7.774 14.205 1.641 1.00 66.56 88 ASP A C 1
ATOM 661 O O . ASP A 1 88 ? 7.582 13.602 2.701 1.00 66.56 88 ASP A O 1
ATOM 665 N N . GLY A 1 89 ? 8.993 14.652 1.324 1.00 68.56 89 GLY A N 1
ATOM 666 C CA . GLY A 1 89 ? 10.102 14.707 2.276 1.00 68.56 89 GLY A CA 1
ATOM 667 C C . GLY A 1 89 ? 10.723 13.348 2.620 1.00 68.56 89 GLY A C 1
ATOM 668 O O . GLY A 1 89 ? 11.096 12.569 1.742 1.00 68.56 89 GLY A O 1
ATOM 669 N N . ALA A 1 90 ? 10.935 13.094 3.914 1.00 60.28 90 ALA A N 1
ATOM 670 C CA . ALA A 1 90 ? 11.656 11.914 4.400 1.00 60.28 90 ALA A CA 1
ATOM 671 C C . ALA A 1 90 ? 10.893 10.602 4.154 1.00 60.28 90 ALA A C 1
ATOM 673 O O . ALA A 1 90 ? 11.511 9.580 3.859 1.00 60.28 90 ALA A O 1
ATOM 674 N N . PHE A 1 91 ? 9.561 10.646 4.220 1.00 62.56 91 PHE A N 1
ATOM 675 C CA . PHE A 1 91 ? 8.713 9.478 4.001 1.00 62.56 91 PHE A CA 1
ATOM 676 C C . PHE A 1 91 ? 8.778 9.014 2.543 1.00 62.56 91 PHE A C 1
ATOM 678 O O . PHE A 1 91 ? 9.059 7.848 2.287 1.00 62.56 91 PHE A O 1
ATOM 685 N N . ARG A 1 92 ? 8.677 9.943 1.582 1.00 62.72 92 ARG A N 1
ATOM 686 C CA . ARG A 1 92 ? 8.861 9.648 0.153 1.00 62.72 92 ARG A CA 1
ATOM 687 C C . ARG A 1 92 ? 10.201 8.971 -0.138 1.00 62.72 92 ARG A C 1
ATOM 689 O O . ARG A 1 92 ? 10.247 7.980 -0.856 1.00 62.72 92 ARG A O 1
ATOM 696 N N . LYS A 1 93 ? 11.297 9.455 0.457 1.00 61.75 93 LYS A N 1
ATOM 697 C CA . LYS A 1 93 ? 12.633 8.849 0.288 1.00 61.75 93 LYS A CA 1
ATOM 698 C C . LYS A 1 93 ? 12.706 7.417 0.825 1.00 61.75 93 LYS A C 1
ATOM 700 O O . LYS A 1 93 ? 13.337 6.571 0.198 1.00 61.75 93 LYS A O 1
ATOM 705 N N . LEU A 1 94 ? 12.068 7.148 1.964 1.00 63.88 94 LEU A N 1
ATOM 706 C CA . LEU A 1 94 ? 11.993 5.807 2.545 1.00 63.88 94 LEU A CA 1
ATOM 707 C C . LEU A 1 94 ? 11.177 4.857 1.653 1.00 63.88 94 LEU A C 1
ATOM 709 O O . LEU A 1 94 ? 11.621 3.743 1.392 1.00 63.88 94 LEU A O 1
ATOM 713 N N . MET A 1 95 ? 10.030 5.319 1.147 1.00 65.25 95 MET A N 1
ATOM 714 C CA . MET A 1 95 ? 9.171 4.573 0.220 1.00 65.25 95 MET A CA 1
ATOM 715 C C . MET A 1 95 ? 9.893 4.220 -1.083 1.00 65.25 95 MET A C 1
ATOM 717 O O . MET A 1 95 ? 9.816 3.083 -1.540 1.00 65.25 95 MET A O 1
ATOM 721 N N . VAL A 1 96 ? 10.636 5.178 -1.646 1.00 62.47 96 VAL A N 1
ATOM 722 C CA . VAL A 1 96 ? 11.458 4.971 -2.846 1.00 62.47 96 VAL A CA 1
ATOM 723 C C . VAL A 1 96 ? 12.521 3.900 -2.600 1.00 62.47 96 VAL A C 1
ATOM 725 O O . VAL A 1 96 ? 12.583 2.915 -3.329 1.00 62.47 96 VAL A O 1
ATOM 728 N N . ALA A 1 97 ? 13.295 4.031 -1.517 1.00 64.56 97 ALA A N 1
ATOM 729 C CA . ALA A 1 97 ? 14.329 3.058 -1.167 1.00 64.56 97 ALA A CA 1
ATOM 730 C C . ALA A 1 97 ? 13.760 1.657 -0.877 1.00 64.56 97 ALA A C 1
ATOM 732 O O . ALA A 1 97 ? 14.429 0.649 -1.109 1.00 64.56 97 ALA A O 1
ATOM 733 N N . PHE A 1 98 ? 12.536 1.588 -0.352 1.00 66.69 98 PHE A N 1
ATOM 734 C CA . PHE A 1 98 ? 11.832 0.333 -0.139 1.00 66.69 98 PHE A CA 1
ATOM 735 C C . PHE A 1 98 ? 11.449 -0.328 -1.470 1.00 66.69 98 PHE A C 1
ATOM 737 O O . PHE A 1 98 ? 11.789 -1.490 -1.679 1.00 66.69 98 PHE A O 1
ATOM 744 N N . LEU A 1 99 ? 10.797 0.406 -2.375 1.00 64.56 99 LEU A N 1
ATOM 745 C CA . LEU A 1 99 ? 10.382 -0.100 -3.688 1.00 64.56 99 LEU A CA 1
ATOM 746 C C . LEU A 1 99 ? 11.581 -0.552 -4.535 1.00 64.56 99 LEU A C 1
ATOM 748 O O . LEU A 1 99 ? 11.547 -1.645 -5.094 1.00 64.56 99 LEU A O 1
ATOM 752 N N . ASP A 1 100 ? 12.682 0.204 -4.528 1.00 63.16 100 ASP A N 1
ATOM 753 C CA . ASP A 1 100 ? 13.937 -0.203 -5.178 1.00 63.16 100 ASP A CA 1
ATOM 754 C C . ASP A 1 100 ? 14.450 -1.553 -4.644 1.00 63.16 100 ASP A C 1
ATOM 756 O O . ASP A 1 100 ? 15.032 -2.357 -5.375 1.00 63.16 100 ASP A O 1
ATOM 760 N N . ARG A 1 10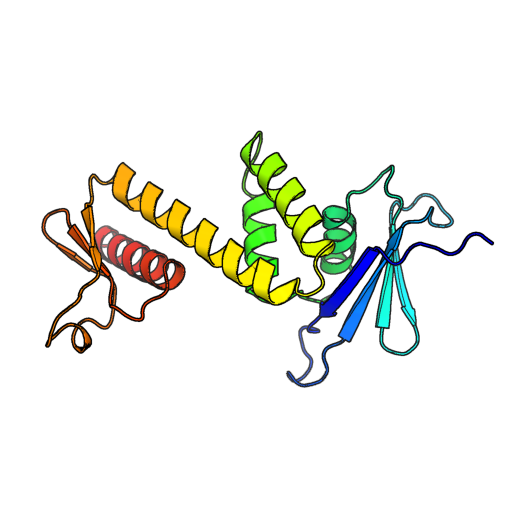1 ? 14.227 -1.826 -3.353 1.00 61.56 101 ARG A N 1
ATOM 761 C CA . ARG A 1 101 ? 14.636 -3.076 -2.710 1.00 61.56 101 ARG A CA 1
ATOM 762 C C . ARG A 1 101 ? 13.677 -4.228 -2.995 1.00 61.56 101 ARG A C 1
ATOM 764 O O . ARG A 1 101 ? 14.169 -5.341 -3.153 1.00 61.56 101 ARG A O 1
ATOM 771 N N . VAL A 1 102 ? 12.368 -3.972 -3.094 1.00 62.12 102 VAL A N 1
ATOM 772 C CA . VAL A 1 102 ? 11.360 -4.940 -3.580 1.00 62.12 102 VAL A CA 1
ATOM 773 C C . VAL A 1 102 ? 11.699 -5.403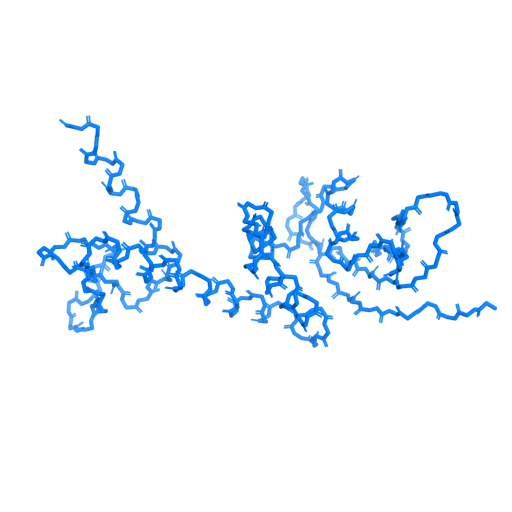 -4.986 1.00 62.12 102 VAL A C 1
ATOM 775 O O . VAL A 1 102 ? 11.674 -6.595 -5.266 1.00 62.12 102 VAL A O 1
ATOM 778 N N . ASP A 1 103 ? 12.091 -4.468 -5.842 1.00 55.38 103 ASP A N 1
ATOM 779 C CA . ASP A 1 103 ? 12.442 -4.742 -7.234 1.00 55.38 103 ASP A CA 1
ATOM 780 C C . ASP A 1 103 ? 13.684 -5.625 -7.378 1.00 55.38 103 ASP A C 1
ATOM 782 O O . ASP A 1 103 ? 13.849 -6.315 -8.383 1.00 55.38 103 ASP A O 1
ATOM 786 N N . CYS A 1 104 ? 14.536 -5.645 -6.354 1.00 55.50 104 CYS A N 1
ATOM 787 C CA . CYS A 1 104 ? 15.712 -6.501 -6.287 1.00 55.50 104 CYS A CA 1
ATOM 788 C C . CYS A 1 104 ? 15.432 -7.880 -5.655 1.00 55.50 104 CYS A C 1
ATOM 790 O O . CYS A 1 104 ? 16.360 -8.690 -5.562 1.00 55.50 104 CYS A O 1
ATOM 792 N N . THR A 1 105 ? 14.210 -8.165 -5.179 1.00 58.72 105 THR A N 1
ATOM 793 C CA . THR A 1 105 ? 13.867 -9.483 -4.624 1.00 58.72 105 THR A CA 1
ATOM 794 C C . THR A 1 105 ? 13.314 -10.418 -5.698 1.00 58.72 105 THR A C 1
ATOM 796 O O . THR A 1 105 ? 12.727 -10.006 -6.694 1.00 58.72 105 THR A O 1
ATOM 799 N N . GLN A 1 106 ? 13.501 -11.724 -5.493 1.00 51.94 106 GLN A N 1
ATOM 800 C CA . GLN A 1 106 ? 12.900 -12.753 -6.350 1.00 51.94 106 GLN A CA 1
ATOM 801 C C . GLN A 1 106 ? 11.385 -12.905 -6.121 1.00 51.94 106 GLN A C 1
ATOM 803 O O . GLN A 1 106 ? 10.708 -13.509 -6.947 1.00 51.94 106 GLN A O 1
ATOM 808 N N . ASP A 1 107 ? 10.864 -12.354 -5.019 1.00 64.94 107 ASP A N 1
ATOM 809 C CA . ASP A 1 107 ? 9.450 -12.369 -4.636 1.00 64.94 107 ASP A CA 1
ATOM 810 C C . ASP A 1 107 ? 8.947 -10.937 -4.398 1.00 64.94 107 ASP A C 1
ATOM 812 O O . ASP A 1 107 ? 8.653 -10.510 -3.274 1.00 64.94 107 ASP A O 1
ATOM 816 N N . ALA A 1 108 ? 8.893 -10.161 -5.480 1.00 57.22 108 ALA A N 1
ATOM 817 C CA . ALA A 1 108 ? 8.411 -8.785 -5.444 1.00 57.22 108 ALA A CA 1
ATOM 818 C C . ALA A 1 108 ? 6.955 -8.700 -4.941 1.00 57.22 108 ALA A C 1
ATOM 820 O O . ALA A 1 108 ? 6.605 -7.770 -4.215 1.00 57.22 108 ALA A O 1
ATOM 821 N N . PHE A 1 109 ? 6.121 -9.696 -5.265 1.00 59.91 109 PHE A N 1
ATOM 822 C CA . PHE A 1 109 ? 4.716 -9.744 -4.859 1.00 59.91 109 PHE A CA 1
ATOM 823 C C . PHE A 1 109 ? 4.551 -9.952 -3.349 1.00 59.91 109 PHE A C 1
ATOM 825 O O . PHE A 1 109 ? 3.891 -9.142 -2.694 1.00 59.91 109 PHE A O 1
ATOM 832 N N . GLY A 1 110 ? 5.185 -10.976 -2.769 1.00 61.47 110 GLY A N 1
ATOM 833 C CA . GLY A 1 110 ? 5.135 -11.208 -1.323 1.00 61.47 110 GLY A CA 1
ATOM 834 C C . GLY A 1 110 ? 5.745 -10.049 -0.533 1.00 61.47 110 GLY A C 1
ATOM 835 O O . GLY A 1 110 ? 5.193 -9.615 0.480 1.00 61.47 110 GLY A O 1
ATOM 836 N N . THR A 1 111 ? 6.826 -9.457 -1.050 1.00 63.75 111 THR A N 1
ATOM 837 C CA . THR A 1 111 ? 7.454 -8.279 -0.432 1.00 63.75 111 THR A CA 1
ATOM 838 C C . THR A 1 111 ? 6.520 -7.057 -0.460 1.00 63.75 111 THR A C 1
ATOM 840 O O . THR A 1 111 ? 6.419 -6.333 0.534 1.00 63.75 111 THR A O 1
ATOM 843 N N . ALA A 1 112 ? 5.790 -6.834 -1.559 1.00 64.00 112 ALA A N 1
ATOM 844 C CA . ALA A 1 112 ? 4.801 -5.762 -1.660 1.00 64.00 112 ALA A CA 1
ATOM 845 C C . ALA A 1 112 ? 3.584 -5.987 -0.748 1.00 64.00 112 ALA A C 1
ATOM 847 O O . ALA A 1 112 ? 3.099 -5.032 -0.137 1.00 64.00 112 ALA A O 1
ATOM 848 N N . GLN A 1 113 ? 3.113 -7.231 -0.604 1.00 67.25 113 GLN A N 1
ATOM 849 C CA . GLN A 1 113 ? 2.038 -7.568 0.333 1.00 67.25 113 GLN A CA 1
ATOM 850 C C . GLN A 1 113 ? 2.430 -7.268 1.782 1.00 67.25 113 GLN A C 1
ATOM 852 O O . GLN A 1 113 ? 1.679 -6.598 2.496 1.00 67.25 113 GLN A O 1
ATOM 857 N N . GLU A 1 114 ? 3.613 -7.711 2.209 1.00 66.06 114 GLU A N 1
ATOM 858 C CA . GLU A 1 114 ? 4.108 -7.455 3.566 1.00 66.06 114 GLU A CA 1
ATOM 859 C C . GLU A 1 114 ? 4.282 -5.962 3.831 1.00 66.06 114 GLU A C 1
ATOM 861 O O . GLU A 1 114 ? 3.902 -5.451 4.885 1.00 66.06 114 GLU A O 1
ATOM 866 N N . PHE A 1 115 ? 4.758 -5.213 2.846 1.00 70.69 115 PHE A N 1
ATOM 867 C CA . PHE A 1 115 ? 4.863 -3.774 2.990 1.00 70.69 115 PHE A CA 1
ATOM 868 C C . PHE A 1 115 ? 3.515 -3.063 3.034 1.00 70.69 115 PHE A C 1
ATOM 870 O O . PHE A 1 115 ? 3.291 -2.228 3.907 1.00 70.69 115 PHE A O 1
ATOM 877 N N . SER A 1 116 ? 2.591 -3.416 2.140 1.00 71.31 116 SER A N 1
ATOM 878 C CA . SER A 1 116 ? 1.224 -2.894 2.162 1.00 71.31 116 SER A CA 1
ATOM 879 C C . SER A 1 116 ? 0.559 -3.162 3.518 1.00 71.31 116 SER A C 1
ATOM 881 O O . SER A 1 116 ? -0.189 -2.325 4.027 1.00 71.31 116 SER A O 1
ATOM 883 N N . ARG A 1 117 ? 0.868 -4.305 4.140 1.00 70.38 117 ARG A N 1
ATOM 884 C CA . ARG A 1 117 ? 0.440 -4.640 5.498 1.00 70.38 117 ARG A CA 1
ATOM 885 C C . ARG A 1 117 ? 1.108 -3.759 6.558 1.00 70.38 117 ARG A C 1
ATOM 887 O O . ARG A 1 117 ? 0.396 -3.251 7.419 1.00 70.38 117 ARG A O 1
ATOM 894 N N . ILE A 1 118 ? 2.428 -3.563 6.512 1.00 70.19 118 ILE A N 1
ATOM 895 C CA . ILE A 1 118 ? 3.168 -2.690 7.447 1.00 70.19 118 ILE A CA 1
ATOM 896 C C . ILE A 1 118 ? 2.662 -1.248 7.366 1.00 70.19 118 ILE A C 1
ATOM 898 O O . ILE A 1 118 ? 2.415 -0.626 8.397 1.00 70.19 118 ILE A O 1
ATOM 902 N N . LEU A 1 119 ? 2.463 -0.730 6.155 1.00 76.12 119 LEU A N 1
ATOM 903 C CA . LEU A 1 119 ? 1.937 0.610 5.930 1.00 76.12 119 LEU A CA 1
ATOM 904 C C . LEU A 1 119 ? 0.539 0.757 6.537 1.00 76.12 119 LEU A C 1
ATOM 906 O O . LEU A 1 119 ? 0.307 1.670 7.323 1.00 76.12 119 LEU A O 1
ATOM 910 N N . ALA A 1 120 ? -0.359 -0.191 6.259 1.00 76.88 120 ALA A N 1
ATOM 911 C CA . ALA A 1 120 ? -1.700 -0.178 6.833 1.00 76.88 120 ALA A CA 1
ATOM 912 C C . ALA A 1 120 ? -1.687 -0.312 8.371 1.00 76.88 120 ALA A C 1
ATOM 914 O O . ALA A 1 120 ? -2.537 0.261 9.044 1.00 76.88 120 ALA A O 1
ATOM 915 N N . LEU A 1 121 ? -0.718 -1.033 8.953 1.00 74.25 121 LEU A N 1
ATOM 916 C CA . LEU A 1 121 ? -0.517 -1.068 10.408 1.00 74.25 121 LEU A CA 1
ATOM 917 C C . LEU A 1 121 ? -0.061 0.289 10.956 1.00 74.25 121 LEU A C 1
ATOM 919 O O . LEU A 1 121 ? -0.576 0.726 11.982 1.00 74.25 121 LEU A O 1
ATOM 923 N N . ALA A 1 122 ? 0.878 0.958 10.286 1.00 71.00 122 ALA A N 1
ATOM 924 C CA . ALA A 1 122 ? 1.363 2.275 10.689 1.00 71.00 122 ALA A CA 1
ATOM 925 C C . ALA A 1 122 ? 0.260 3.342 10.597 1.00 71.00 122 ALA A C 1
ATOM 927 O O . ALA A 1 122 ? 0.090 4.141 11.516 1.00 71.00 122 ALA A O 1
ATOM 928 N N . GLU A 1 123 ? -0.532 3.321 9.524 1.00 80.00 123 GLU A N 1
ATOM 929 C CA . GLU A 1 123 ? -1.701 4.189 9.352 1.00 80.00 123 GLU A CA 1
ATOM 930 C C . GLU A 1 123 ? -2.750 3.943 10.444 1.00 80.00 123 GLU A C 1
ATOM 932 O O . GLU A 1 123 ? -3.255 4.896 11.038 1.00 80.00 123 GLU A O 1
ATOM 937 N N . LEU A 1 124 ? -3.039 2.675 10.758 1.00 81.06 124 LEU A N 1
ATOM 938 C CA . LEU A 1 124 ? -3.962 2.290 11.826 1.00 81.06 124 LEU A CA 1
ATOM 939 C C . LEU A 1 124 ? -3.472 2.762 13.200 1.00 81.06 124 LEU A C 1
ATOM 941 O O . LEU A 1 124 ? -4.258 3.296 13.984 1.00 81.06 124 LEU A O 1
ATOM 945 N N . GLN A 1 125 ? -2.176 2.616 13.474 1.00 75.00 125 GLN A N 1
ATOM 946 C CA . GLN A 1 125 ? -1.553 3.103 14.700 1.00 75.00 125 GLN A CA 1
ATOM 947 C C . GLN A 1 125 ? -1.655 4.630 14.802 1.00 75.00 125 GLN A C 1
ATOM 949 O O . GLN A 1 125 ? -2.120 5.147 15.814 1.00 75.00 125 GLN A O 1
ATOM 954 N N . GLY A 1 126 ? -1.311 5.360 13.737 1.00 76.25 126 GLY A N 1
ATOM 955 C CA . GLY A 1 126 ? -1.430 6.819 13.706 1.00 76.25 126 GLY A CA 1
ATOM 956 C C . GLY A 1 126 ? -2.879 7.308 13.823 1.00 76.25 126 GLY A C 1
ATOM 957 O O . GLY A 1 126 ? -3.141 8.331 14.459 1.00 76.25 126 GLY A O 1
ATOM 958 N N . PHE A 1 127 ? -3.841 6.578 13.249 1.00 83.62 127 PHE A N 1
ATOM 959 C CA . PHE A 1 127 ? -5.271 6.836 13.433 1.00 83.62 127 PHE A CA 1
ATOM 960 C C . PHE A 1 127 ? -5.676 6.698 14.906 1.00 83.62 127 PHE A C 1
ATOM 962 O O . PHE A 1 127 ? -6.354 7.586 15.431 1.00 83.62 127 PHE A O 1
ATOM 969 N N . ALA A 1 128 ? -5.246 5.612 15.557 1.00 82.56 128 ALA A N 1
ATOM 970 C CA . ALA A 1 128 ? -5.548 5.323 16.952 1.00 82.56 128 ALA A CA 1
ATOM 971 C C . ALA A 1 128 ? -4.905 6.342 17.903 1.00 82.56 128 ALA A C 1
ATOM 973 O O . ALA A 1 128 ? -5.592 6.881 18.765 1.00 82.56 128 ALA A O 1
ATOM 974 N N . GLU A 1 129 ? -3.631 6.683 17.705 1.00 78.44 129 GLU A N 1
ATOM 975 C CA . GLU A 1 129 ? -2.906 7.666 18.521 1.00 78.44 129 GLU A CA 1
ATOM 976 C C . GLU A 1 129 ? -3.560 9.047 18.489 1.00 78.44 129 GLU A C 1
ATOM 978 O O . GLU A 1 129 ? -3.817 9.632 19.542 1.00 78.44 129 GLU A O 1
ATOM 983 N N . LYS A 1 130 ? -3.914 9.542 17.294 1.00 83.56 130 LYS A N 1
ATOM 984 C CA . LYS A 1 130 ? -4.607 10.834 17.127 1.00 83.56 130 LYS A CA 1
ATOM 985 C C . LYS A 1 130 ? -5.930 10.913 17.893 1.00 83.56 130 LYS A C 1
ATOM 987 O O . LYS A 1 130 ? -6.403 12.011 18.170 1.00 83.56 130 LYS A O 1
ATOM 992 N N . ARG A 1 131 ? -6.531 9.764 18.202 1.00 84.19 131 ARG A N 1
ATOM 993 C CA . ARG A 1 131 ? -7.835 9.632 18.864 1.00 84.19 131 ARG A CA 1
ATOM 994 C C . ARG A 1 131 ? -7.739 9.029 20.262 1.00 84.19 131 ARG A C 1
ATOM 996 O O . ARG A 1 131 ? -8.768 8.761 20.872 1.00 84.19 131 ARG A O 1
ATOM 1003 N N . VAL A 1 132 ? -6.521 8.822 20.770 1.00 90.69 132 VAL A N 1
ATOM 1004 C CA . VAL A 1 132 ? -6.265 8.205 22.080 1.00 90.69 132 VAL A CA 1
ATOM 1005 C C . VAL A 1 132 ? -6.969 6.842 22.206 1.00 90.69 132 VAL A C 1
ATOM 1007 O O . VAL A 1 132 ? -7.517 6.490 23.248 1.00 90.69 132 VAL A O 1
ATOM 1010 N N . LEU A 1 133 ? -6.982 6.070 21.116 1.00 88.69 133 LEU A N 1
ATOM 1011 C CA . LEU A 1 133 ? -7.604 4.752 21.074 1.00 88.69 133 LEU A CA 1
ATOM 1012 C C . LEU A 1 133 ? -6.593 3.663 21.414 1.00 88.69 133 LEU A C 1
ATOM 1014 O O . LEU A 1 133 ? -5.483 3.626 20.881 1.00 88.69 133 LEU A O 1
ATOM 1018 N N . ARG A 1 134 ? -7.014 2.705 22.237 1.00 90.44 134 ARG A N 1
ATOM 1019 C CA . ARG A 1 134 ? -6.283 1.453 22.431 1.00 90.44 134 ARG A CA 1
ATOM 1020 C C . ARG A 1 134 ? -6.745 0.429 21.400 1.00 90.44 134 ARG A C 1
ATOM 1022 O O . ARG A 1 134 ? -7.914 0.053 21.397 1.00 90.44 134 ARG A O 1
ATOM 1029 N N . ILE A 1 135 ? -5.835 -0.061 20.564 1.00 86.94 135 ILE A N 1
ATOM 1030 C CA . ILE A 1 135 ? -6.137 -1.138 19.612 1.00 86.94 135 ILE A CA 1
ATOM 1031 C C . ILE A 1 135 ? -6.163 -2.472 20.361 1.00 86.94 135 ILE A C 1
ATOM 1033 O O . ILE A 1 135 ? -5.204 -2.826 21.046 1.00 86.94 135 ILE A O 1
ATOM 1037 N N . VAL A 1 136 ? -7.258 -3.217 20.230 1.00 88.19 136 VAL A N 1
ATOM 1038 C CA . VAL A 1 136 ? -7.432 -4.541 20.834 1.00 88.19 136 VAL A CA 1
ATOM 1039 C C . VAL A 1 136 ? -7.957 -5.496 19.772 1.00 88.19 136 VAL A C 1
ATOM 1041 O O . VAL A 1 136 ? -8.996 -5.251 19.160 1.00 88.19 136 VAL A O 1
ATOM 1044 N N . ARG A 1 137 ? -7.257 -6.614 19.566 1.00 85.81 137 ARG A N 1
ATOM 1045 C CA . ARG A 1 137 ? -7.816 -7.724 18.795 1.00 85.81 137 ARG A CA 1
ATOM 1046 C C . ARG A 1 137 ? -8.897 -8.418 19.610 1.00 85.81 137 ARG A C 1
ATOM 1048 O O . ARG A 1 137 ? -8.700 -8.736 20.781 1.00 85.81 137 ARG A O 1
ATOM 1055 N N . ALA A 1 138 ? -10.046 -8.625 18.983 1.00 83.06 138 ALA A N 1
ATOM 1056 C CA . ALA A 1 138 ? -11.124 -9.412 19.543 1.00 83.06 138 ALA A CA 1
ATOM 1057 C C . ALA A 1 138 ? -10.725 -10.889 19.470 1.00 83.06 138 ALA A C 1
ATOM 1059 O O . ALA A 1 138 ? -11.011 -11.569 18.491 1.00 83.06 138 ALA A O 1
ATOM 1060 N N . ASP A 1 139 ? -10.052 -11.371 20.509 1.00 78.88 139 ASP A N 1
ATOM 1061 C CA . ASP A 1 139 ? -9.673 -12.772 20.654 1.00 78.88 139 ASP A CA 1
ATOM 1062 C C . ASP A 1 139 ? -10.565 -13.397 21.742 1.00 78.88 139 ASP A C 1
ATOM 1064 O O . ASP A 1 139 ? -10.537 -12.992 22.904 1.00 78.88 139 ASP A O 1
ATOM 1068 N N . GLY A 1 140 ? -11.438 -14.341 21.368 1.00 79.06 140 GLY A N 1
ATOM 1069 C CA . GLY A 1 140 ? -12.389 -14.957 22.300 1.00 79.06 140 GLY A CA 1
ATOM 1070 C C . GLY A 1 140 ? -13.468 -15.819 21.631 1.00 79.06 140 GLY A C 1
ATOM 1071 O O . GLY A 1 140 ? -13.607 -15.794 20.408 1.00 79.06 140 GLY A O 1
ATOM 1072 N N . PRO A 1 141 ? -14.278 -16.565 22.409 1.00 78.19 141 PRO A N 1
ATOM 1073 C CA . PRO A 1 141 ? -15.283 -17.496 21.875 1.00 78.19 141 PRO A CA 1
ATOM 1074 C C . PRO A 1 141 ? -16.325 -16.810 20.978 1.00 78.19 141 PRO A C 1
ATOM 1076 O O . PRO A 1 141 ? -16.809 -17.404 20.019 1.00 78.19 141 PRO A O 1
ATOM 1079 N N . ASN A 1 142 ? -16.598 -15.529 21.233 1.00 79.44 142 ASN A N 1
ATOM 1080 C CA . ASN A 1 142 ? -17.540 -14.711 20.470 1.00 79.44 142 ASN A CA 1
ATOM 1081 C C . ASN A 1 142 ? -16.860 -13.781 19.454 1.00 79.44 142 ASN A C 1
ATOM 1083 O O . ASN A 1 142 ? -17.533 -12.956 18.846 1.00 79.44 142 ASN A O 1
ATOM 1087 N N . ALA A 1 143 ? -15.545 -13.899 19.247 1.00 77.31 143 ALA A N 1
ATOM 1088 C CA . ALA A 1 143 ? -14.806 -13.045 18.317 1.00 77.31 143 ALA A CA 1
ATOM 1089 C C . ALA A 1 143 ? -15.361 -13.094 16.886 1.00 77.31 143 ALA A C 1
ATOM 1091 O O . ALA A 1 143 ? -15.349 -12.093 16.179 1.00 77.31 143 ALA A O 1
ATOM 1092 N N . HIS A 1 144 ? -15.906 -14.245 16.487 1.00 75.94 144 HIS A N 1
ATOM 1093 C CA . HIS A 1 144 ? -16.539 -14.454 15.186 1.00 75.94 144 HIS A CA 1
ATOM 1094 C C . HIS A 1 144 ? -17.816 -13.619 14.969 1.00 75.94 144 HIS A C 1
ATOM 1096 O O . HIS A 1 144 ? -18.225 -13.432 13.826 1.00 75.94 144 HIS A O 1
ATOM 1102 N N . LEU A 1 145 ? -18.452 -13.117 16.036 1.00 80.50 145 LEU A N 1
ATOM 1103 C CA . LEU A 1 145 ? -19.623 -12.237 15.932 1.00 80.50 145 LEU A CA 1
ATOM 1104 C C . LEU A 1 145 ? -19.236 -10.819 15.493 1.00 80.50 145 LEU A C 1
ATOM 1106 O O . LEU A 1 145 ? -20.067 -10.085 14.957 1.00 80.50 145 LEU A O 1
ATOM 1110 N N . LEU A 1 146 ? -17.977 -10.428 15.705 1.00 81.25 146 LEU A N 1
ATOM 1111 C CA . LEU A 1 146 ? -17.463 -9.139 15.278 1.00 81.25 146 LEU A CA 1
ATOM 1112 C C . LEU A 1 146 ? -17.059 -9.227 13.801 1.00 81.25 146 LEU A C 1
ATOM 1114 O O . LEU A 1 146 ? -16.011 -9.765 13.459 1.00 81.25 146 LEU A O 1
ATOM 1118 N N . THR A 1 147 ? -17.909 -8.708 12.916 1.00 82.00 147 THR A N 1
ATOM 1119 C CA . THR A 1 147 ? -17.687 -8.758 11.457 1.00 82.00 147 THR A CA 1
ATOM 1120 C C . THR A 1 147 ? -16.999 -7.515 10.896 1.00 82.00 147 THR A C 1
ATOM 1122 O O . THR A 1 147 ? -16.558 -7.532 9.749 1.00 82.00 147 THR A O 1
ATOM 1125 N N . LYS A 1 148 ? -16.910 -6.446 11.695 1.00 86.31 148 LYS A N 1
ATOM 1126 C CA . LYS A 1 148 ? -16.296 -5.161 11.348 1.00 86.31 148 LYS A CA 1
ATOM 1127 C C . LYS A 1 148 ? -15.584 -4.567 12.553 1.00 86.31 148 LYS A C 1
ATOM 1129 O O . LYS A 1 148 ? -15.955 -4.857 13.691 1.00 86.31 148 LYS A O 1
ATOM 1134 N N . ALA A 1 149 ? -14.605 -3.711 12.297 1.00 87.75 149 ALA A N 1
ATOM 1135 C CA . ALA A 1 149 ? -13.937 -2.954 13.343 1.00 87.75 149 ALA A CA 1
ATOM 1136 C C . ALA A 1 149 ? -14.896 -1.955 14.008 1.00 87.75 149 ALA A C 1
ATOM 1138 O O . ALA A 1 149 ? -15.720 -1.333 13.335 1.00 87.75 149 ALA A O 1
ATOM 1139 N N . LEU A 1 150 ? -14.786 -1.798 15.329 1.00 87.12 150 LEU A N 1
ATOM 1140 C CA . LEU A 1 150 ? -15.647 -0.915 16.120 1.00 87.12 150 LEU A CA 1
ATOM 1141 C C . LEU A 1 150 ? -14.820 -0.074 17.088 1.00 87.12 150 LEU A C 1
ATOM 1143 O O . LEU A 1 150 ? -13.843 -0.558 17.655 1.00 87.12 150 LEU A O 1
ATOM 1147 N N . VAL A 1 151 ? -15.259 1.160 17.327 1.00 87.31 151 VAL A N 1
ATOM 1148 C CA . VAL A 1 151 ? -14.721 2.016 18.388 1.00 87.31 151 VAL A CA 1
ATOM 1149 C C . VAL A 1 151 ? -15.729 2.062 19.532 1.00 87.31 151 VAL A C 1
ATOM 1151 O O . VAL A 1 151 ? -16.862 2.491 19.336 1.00 87.31 151 VAL A O 1
ATOM 1154 N N . VAL A 1 152 ? -15.327 1.605 20.718 1.00 85.94 152 VAL A N 1
ATOM 1155 C CA . VAL A 1 152 ? -16.161 1.588 21.931 1.00 85.94 152 VAL A CA 1
ATOM 1156 C C . VAL A 1 152 ? -15.308 2.035 23.112 1.00 85.94 152 VAL A C 1
ATOM 1158 O O . VAL A 1 152 ? -14.249 1.460 23.340 1.00 85.94 152 VAL A O 1
ATOM 1161 N N . ASP A 1 153 ? -15.742 3.062 23.844 1.00 87.06 153 ASP A N 1
ATOM 1162 C CA . ASP A 1 153 ? -15.097 3.553 25.075 1.00 87.06 153 ASP A CA 1
ATOM 1163 C C . ASP A 1 153 ? -13.569 3.730 24.974 1.00 87.06 153 ASP A C 1
ATOM 1165 O O . ASP A 1 153 ? -12.800 3.292 25.831 1.00 87.06 153 ASP A O 1
ATOM 1169 N N . GLY A 1 154 ? -13.101 4.352 23.887 1.00 86.75 154 GLY A N 1
ATOM 1170 C CA . GLY A 1 154 ? -11.667 4.575 23.662 1.00 86.75 154 GLY A CA 1
ATOM 1171 C C . GLY A 1 154 ? -10.889 3.321 23.238 1.00 86.75 154 GLY A C 1
ATOM 1172 O O . GLY A 1 154 ? -9.659 3.321 23.234 1.00 86.75 154 GLY A O 1
ATOM 1173 N N . VAL A 1 155 ? -11.576 2.240 22.869 1.00 89.25 155 VAL A N 1
ATOM 1174 C CA . VAL A 1 155 ? -10.979 1.000 22.366 1.00 89.25 155 VAL A CA 1
ATOM 1175 C C . VAL A 1 155 ? -11.378 0.791 20.912 1.00 89.25 155 VAL A C 1
ATOM 1177 O O . VAL A 1 155 ? -12.561 0.776 20.585 1.00 89.25 155 VAL A O 1
ATOM 1180 N N . LEU A 1 156 ? -10.386 0.582 20.047 1.00 90.56 156 LEU A N 1
ATOM 1181 C CA . LEU A 1 156 ? -10.590 0.088 18.690 1.00 90.56 156 LEU A CA 1
ATOM 1182 C C . LEU A 1 156 ? -10.532 -1.442 18.704 1.00 90.56 156 LEU A C 1
ATOM 1184 O O . LEU A 1 156 ? -9.453 -2.028 18.802 1.00 90.56 156 LEU A O 1
ATOM 1188 N N . LEU A 1 157 ? -11.700 -2.077 18.626 1.00 89.19 157 LEU A N 1
ATOM 1189 C CA . LEU A 1 157 ? -11.860 -3.525 18.560 1.00 89.19 157 LEU A CA 1
ATOM 1190 C C . LEU A 1 157 ? -11.719 -4.010 17.116 1.00 89.19 157 LEU A C 1
ATOM 1192 O O . LEU A 1 157 ? -12.492 -3.616 16.244 1.00 89.19 157 LEU A O 1
ATOM 1196 N N . VAL A 1 158 ? -10.743 -4.888 16.884 1.00 89.38 158 VAL A N 1
ATOM 1197 C CA . VAL A 1 158 ? -10.409 -5.435 15.562 1.00 89.38 158 VAL A CA 1
ATOM 1198 C C . VAL A 1 158 ? -10.785 -6.920 15.499 1.00 89.38 158 VAL A C 1
ATOM 1200 O O . VAL A 1 158 ? -10.298 -7.687 16.332 1.00 89.38 158 VAL A O 1
ATOM 1203 N N . PRO A 1 159 ? -11.597 -7.368 14.525 1.00 89.12 159 PRO A N 1
ATOM 1204 C CA . PRO A 1 159 ? -11.867 -8.784 14.307 1.00 89.12 159 PRO A CA 1
ATOM 1205 C C . PRO A 1 159 ? -10.591 -9.608 14.069 1.00 89.12 159 PRO A C 1
ATOM 1207 O O . PRO A 1 159 ? -9.652 -9.130 13.426 1.00 89.12 159 PRO A O 1
ATOM 1210 N N . PRO A 1 160 ? -10.561 -10.883 14.494 1.00 79.06 160 PRO A N 1
ATOM 1211 C CA . PRO A 1 160 ? -9.348 -11.709 14.478 1.00 79.06 160 PRO A CA 1
ATOM 1212 C C . PRO A 1 160 ? -8.794 -11.974 13.067 1.00 79.06 160 PRO A C 1
ATOM 1214 O O . PRO A 1 160 ? -7.585 -12.144 12.896 1.00 79.06 160 PRO A O 1
ATOM 1217 N N . CYS A 1 161 ? -9.655 -11.963 12.044 1.00 82.00 161 CYS A N 1
ATOM 1218 C CA . CYS A 1 161 ? -9.282 -12.208 10.647 1.00 82.00 161 CYS A CA 1
ATOM 1219 C C . CYS A 1 161 ? -9.239 -10.937 9.789 1.00 82.00 161 CYS A C 1
ATOM 1221 O O . CYS A 1 161 ? -8.965 -11.025 8.593 1.00 82.00 161 CYS A O 1
ATOM 1223 N N . GLN A 1 162 ? -9.525 -9.765 10.360 1.00 84.06 162 GLN A N 1
ATOM 1224 C CA . GLN A 1 162 ? -9.598 -8.541 9.574 1.00 84.06 162 GLN A CA 1
ATOM 1225 C C . GLN A 1 162 ? -8.197 -7.984 9.298 1.00 84.06 162 GLN A C 1
ATOM 1227 O O . GLN A 1 162 ? -7.338 -7.923 10.184 1.00 84.06 162 GLN A O 1
ATOM 1232 N N . SER A 1 163 ? -7.958 -7.579 8.047 1.00 83.38 163 SER A N 1
ATOM 1233 C CA . SER A 1 163 ? -6.711 -6.917 7.674 1.00 83.38 163 SER A CA 1
ATOM 1234 C C . SER A 1 163 ? -6.656 -5.495 8.267 1.00 83.38 163 SER A C 1
ATOM 1236 O O . SER A 1 163 ? -7.701 -4.866 8.467 1.00 83.38 163 SER A O 1
ATOM 1238 N N . PRO A 1 164 ? -5.462 -4.931 8.527 1.00 82.25 164 PRO A N 1
ATOM 1239 C CA . PRO A 1 164 ? -5.333 -3.547 8.994 1.00 82.25 164 PRO A CA 1
ATOM 1240 C C . PRO A 1 164 ? -5.984 -2.532 8.042 1.00 82.25 164 PRO A C 1
ATOM 1242 O O . PRO A 1 164 ? -6.595 -1.565 8.488 1.00 82.25 164 PRO A O 1
ATOM 1245 N N . ARG A 1 165 ? -5.930 -2.787 6.728 1.00 81.94 165 ARG A N 1
ATOM 1246 C CA . ARG A 1 165 ? -6.548 -1.927 5.711 1.00 81.94 165 ARG A CA 1
ATOM 1247 C C . ARG A 1 165 ? -8.075 -1.999 5.741 1.00 81.94 165 ARG A C 1
ATOM 1249 O O . ARG A 1 165 ? -8.728 -0.963 5.666 1.00 81.94 165 ARG A O 1
ATOM 1256 N N . ASP A 1 166 ? -8.651 -3.190 5.902 1.00 86.88 166 ASP A N 1
ATOM 1257 C CA . ASP A 1 166 ? -10.102 -3.326 6.086 1.00 86.88 166 ASP A CA 1
ATOM 1258 C C . ASP A 1 166 ? -10.562 -2.686 7.401 1.00 86.88 166 ASP A C 1
ATOM 1260 O O . ASP A 1 166 ? -11.614 -2.057 7.437 1.00 86.88 166 ASP A O 1
ATOM 1264 N N . THR A 1 167 ? -9.744 -2.786 8.454 1.00 87.62 167 THR A N 1
ATOM 1265 C CA . THR A 1 167 ? -9.994 -2.135 9.750 1.00 87.62 167 THR A CA 1
ATOM 1266 C C . THR A 1 167 ? -10.06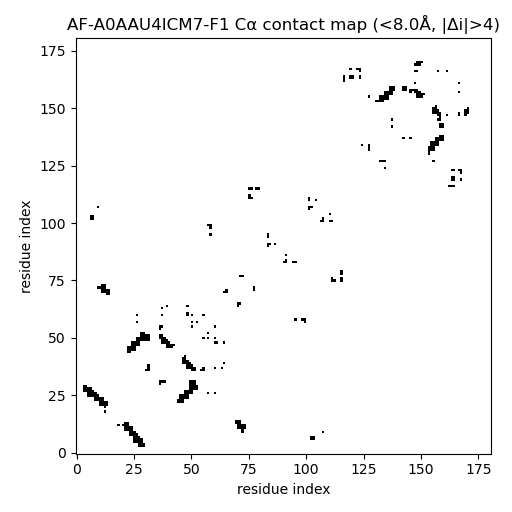7 -0.618 9.583 1.00 87.62 167 THR A C 1
ATOM 1268 O O . THR A 1 167 ? -11.042 -0.008 10.010 1.00 87.62 167 THR A O 1
ATOM 1271 N N . LEU A 1 168 ? -9.072 -0.018 8.914 1.00 84.56 168 LEU A N 1
ATOM 1272 C CA . LEU A 1 168 ? -9.039 1.412 8.586 1.00 84.56 168 LEU A CA 1
ATOM 1273 C C . LEU A 1 168 ? -10.260 1.845 7.773 1.00 84.56 168 LEU A C 1
ATOM 1275 O O . LEU A 1 168 ? -10.892 2.848 8.097 1.00 84.56 168 LEU A O 1
ATOM 1279 N N . ARG A 1 169 ? -10.619 1.081 6.735 1.00 86.00 169 ARG A N 1
ATOM 1280 C CA . ARG A 1 169 ? -11.800 1.368 5.911 1.00 86.00 169 ARG A CA 1
ATOM 1281 C C . ARG A 1 169 ? -13.071 1.390 6.756 1.00 86.00 169 ARG A C 1
ATOM 1283 O O . ARG A 1 169 ? -13.871 2.310 6.615 1.00 86.00 169 ARG A O 1
ATOM 1290 N N . ASP A 1 170 ? -13.257 0.390 7.611 1.00 86.31 170 ASP A N 1
ATOM 1291 C CA . ASP A 1 170 ? -14.465 0.254 8.419 1.00 86.31 170 ASP A CA 1
ATOM 1292 C C . ASP A 1 170 ? -14.605 1.397 9.435 1.00 86.31 170 ASP A C 1
ATOM 1294 O O . ASP A 1 170 ? -15.690 1.968 9.552 1.00 86.31 170 ASP A O 1
ATOM 1298 N N . VAL A 1 171 ? -13.519 1.790 10.114 1.00 84.19 171 VAL A N 1
ATOM 1299 C CA . VAL A 1 171 ? -13.571 2.899 11.085 1.00 84.19 171 VAL A CA 1
ATOM 1300 C C . VAL A 1 171 ? -13.758 4.255 10.415 1.00 84.19 171 VAL A C 1
ATOM 1302 O O . VAL A 1 171 ? -14.559 5.053 10.891 1.00 84.19 171 VAL A O 1
ATOM 1305 N N . VAL A 1 172 ? -13.099 4.508 9.281 1.00 83.50 172 VAL A N 1
ATOM 1306 C CA . VAL A 1 172 ? -13.282 5.758 8.525 1.00 83.50 172 VAL A CA 1
ATOM 1307 C C . VAL A 1 172 ? -14.712 5.858 7.987 1.00 83.50 172 VAL A C 1
ATOM 1309 O O . VAL A 1 172 ? -15.326 6.921 8.059 1.00 83.50 172 VAL A O 1
ATOM 1312 N N . ALA A 1 173 ? -15.276 4.751 7.493 1.00 82.00 173 ALA A N 1
ATOM 1313 C CA . ALA A 1 173 ? -16.663 4.709 7.037 1.00 82.00 173 ALA A CA 1
ATOM 1314 C C . ALA A 1 173 ? -17.658 4.954 8.184 1.00 82.00 173 ALA A C 1
ATOM 1316 O O . ALA A 1 173 ? -18.641 5.672 7.997 1.00 82.00 173 ALA A O 1
ATOM 1317 N N . ALA A 1 174 ? -17.401 4.392 9.368 1.00 77.19 174 ALA A N 1
ATOM 1318 C CA . ALA A 1 174 ? -18.225 4.623 10.549 1.00 77.19 174 ALA A CA 1
ATOM 1319 C C . ALA A 1 174 ? -18.172 6.091 11.011 1.00 77.19 174 ALA A C 1
ATOM 1321 O O . ALA A 1 174 ? -19.214 6.674 11.296 1.00 77.19 174 ALA A O 1
ATOM 1322 N N . GLU A 1 175 ? -16.992 6.718 11.023 1.00 73.19 175 GLU A N 1
ATOM 1323 C CA . GLU A 1 175 ? -16.847 8.141 11.365 1.00 73.19 175 GLU A CA 1
ATOM 1324 C C . GLU A 1 175 ? -17.587 9.056 10.388 1.00 73.19 175 GLU A C 1
ATOM 1326 O O . GLU A 1 175 ? -18.287 9.977 10.809 1.00 73.19 175 GLU A O 1
ATOM 1331 N N . ALA A 1 176 ? -17.478 8.780 9.087 1.00 71.19 176 ALA A N 1
ATOM 1332 C CA . ALA A 1 176 ? -18.188 9.544 8.068 1.00 71.19 176 ALA A CA 1
ATOM 1333 C C . ALA A 1 176 ? -19.714 9.453 8.240 1.00 71.19 176 ALA A C 1
ATOM 1335 O O . ALA A 1 176 ? -20.408 10.444 8.039 1.00 71.19 176 ALA A O 1
ATOM 1336 N N . ALA A 1 177 ? -20.238 8.292 8.647 1.00 68.50 177 ALA A N 1
ATOM 1337 C CA . ALA A 1 177 ? -21.665 8.114 8.911 1.00 68.50 177 ALA A CA 1
ATOM 1338 C C . ALA A 1 177 ? -22.143 8.881 10.157 1.00 68.50 177 ALA A C 1
ATOM 1340 O O . ALA A 1 177 ? -23.265 9.382 10.169 1.00 68.50 177 ALA A O 1
ATOM 1341 N N . VAL A 1 178 ? -21.298 9.005 11.186 1.00 63.44 178 VAL A N 1
ATOM 1342 C CA . VAL A 1 178 ? -21.610 9.781 12.399 1.00 63.44 178 VAL A CA 1
ATOM 1343 C C . VAL A 1 178 ? -21.570 11.288 12.130 1.00 63.44 178 VAL A C 1
ATOM 1345 O O . VAL A 1 178 ? -22.385 12.015 12.677 1.00 63.44 178 VAL A O 1
ATOM 1348 N N . ALA A 1 179 ? -20.678 11.765 11.258 1.00 58.50 179 ALA A N 1
ATOM 1349 C CA . ALA A 1 179 ? -20.544 13.190 10.939 1.00 58.50 179 ALA A CA 1
ATOM 1350 C C . ALA A 1 179 ? -21.688 13.775 10.077 1.00 58.50 179 ALA A C 1
ATOM 1352 O O . ALA A 1 179 ? -21.740 14.987 9.872 1.00 58.50 179 ALA A O 1
ATOM 1353 N N . VAL A 1 180 ? -22.574 12.931 9.538 1.00 55.56 180 VAL A N 1
ATOM 1354 C CA . VAL A 1 180 ? -23.726 13.328 8.700 1.00 55.56 180 VAL A CA 1
ATOM 1355 C C . VAL A 1 180 ? -25.024 13.459 9.524 1.00 55.56 180 VAL A C 1
ATOM 1357 O O . VAL A 1 180 ? -26.046 13.903 8.998 1.00 55.56 180 VAL A O 1
ATOM 1360 N N . 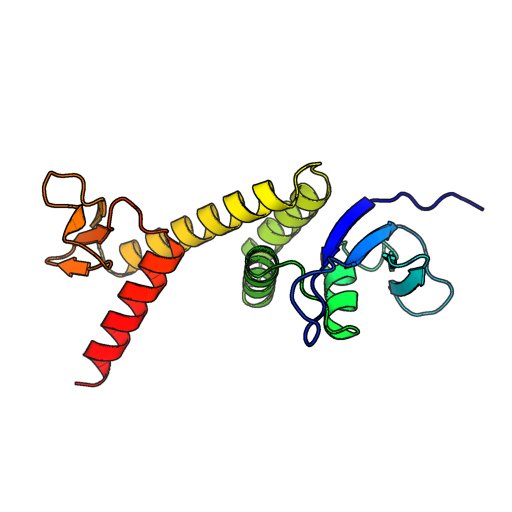HIS A 1 181 ? -24.984 13.122 10.816 1.00 40.66 181 HIS A N 1
ATOM 1361 C CA . HIS A 1 181 ? -26.089 13.257 11.770 1.00 40.66 181 HIS A CA 1
ATOM 1362 C C . HIS A 1 181 ? -25.822 14.351 12.805 1.00 40.66 181 HIS A C 1
ATOM 1364 O O . HIS A 1 181 ? -26.828 14.921 13.285 1.00 40.66 181 HIS A O 1
#

Radius of gyration: 20.45 Å; Cα contacts (8 Å, |Δi|>4): 238; chains: 1; bounding box: 53×32×53 Å

Foldseek 3Di:
DDDFDFQFKAFKDAPPDPRPDTQIETETEDCDPDDDQWDWDQDPSHIYIYGHVVVDAPLVSVVVCVVVGRIDRDPLVVVLSVVLVVDDDPVVVVSSVQLSVLRNDPCVPVSSVVVSLVVLVVVLVVVLVVQQAAEDEPDDPCLVVCPAWDDDPRYTYDRPPDGSNRNVVRVVVVVVVVVVD

Secondary structure (DSSP, 8-state):
-PPPEEEEEEEEEETTS-TT-PEEEEEEES--SSS-SEEEEEETTEEEEEE-TTT--HHHHHHHHHHHS-EES-HHHHHHHHHHHH--THHHHHHHHHHHHHHTSS-HHHHHHHHHHHHHHHHHHHHHHHTTPEEEE--STTGGG--S-EEETTEEEE-TT--HHHHHHHHHHHHHHHTT-

pLDDT: mean 70.91, std 12.07, range [40.66, 90.69]

Solvent-accessible surface area (backbone atoms only — not comparable to full-atom values): 10204 Å² total; per-residue (Å²): 132,84,81,62,51,77,58,36,77,48,62,23,44,56,70,95,54,79,97,80,66,73,37,36,34,36,37,27,47,41,78,43,95,67,90,54,57,51,48,79,48,80,55,96,77,25,43,36,36,34,22,20,73,93,78,35,56,75,63,55,46,51,45,56,43,45,77,73,37,69,47,42,67,45,76,53,51,49,48,55,51,51,55,40,72,79,40,69,70,71,61,28,54,52,49,52,58,45,51,61,51,32,46,70,43,98,51,39,65,63,49,37,52,54,46,49,48,52,51,26,42,52,52,43,48,54,56,26,59,80,63,67,32,47,80,41,70,38,79,60,98,64,23,81,75,44,85,60,37,45,81,54,97,53,28,36,38,34,28,75,85,60,49,50,55,58,36,46,50,41,45,53,54,51,50,56,60,58,75,76,110

Mean predicted aligned error: 14.0 Å

Sequence (181 aa):
MKQAAVTAECELSRSGTPANEPVRAVFEQGTPSGAAPAVCREVKGKVRVLYDPSRLSAIEAREYLGERTAFTEGAELDAVRRTCQENDGAFRKLMVAFLDRVDCTQDAFGTAQEFSRILALAELQGFAEKRVLRIVRADGPNAHLLTKALVVDGVLLVPPCQSPRDTLRDVVAAEAAVAVH